Protein AF-A0A7Z0B9A4-F1 (afdb_monomer_lite)

Radius of gyration: 22.72 Å; chains: 1; bounding box: 50×42×69 Å

Organism: NCBI:txid420952

Secondary structure (DSSP, 8-state):
-PPPPHHHHHHHHHHHHHHHHHHHHHHHHHHHHHHHHHHHTT--GGGS---HHHHHHHHHHHHHH-HHHHHHHHHHHHIIIIIHHHHHHH-TT-HHHHHHHHHHHHHHHHHHHHHHHHHHHHHHHHHHHBTTT--SPEEEEEEEGGGPBPS-TT-EEEEE-SSEEEEE--BS-TTS-PPEEEEEGGGEEEEEEE-

Structure (mmCIF, N/CA/C/O backbone):
data_AF-A0A7Z0B9A4-F1
#
_entry.id   AF-A0A7Z0B9A4-F1
#
loop_
_atom_site.group_PDB
_atom_site.id
_atom_site.type_symbol
_atom_site.label_atom_id
_atom_site.label_alt_id
_atom_site.label_comp_id
_atom_site.label_a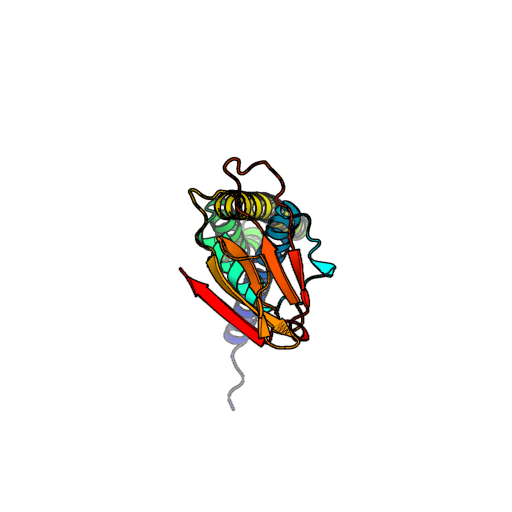sym_id
_atom_site.label_entity_id
_atom_site.label_seq_id
_atom_site.pdbx_PDB_ins_code
_atom_site.Cartn_x
_atom_site.Cartn_y
_atom_site.Cartn_z
_atom_site.occupancy
_atom_site.B_iso_or_equiv
_atom_site.auth_seq_id
_atom_site.auth_comp_id
_atom_site.auth_asym_id
_atom_site.auth_atom_id
_atom_site.pdbx_PDB_model_num
ATOM 1 N N . MET A 1 1 ? -31.401 -30.321 20.125 1.00 52.41 1 MET A N 1
ATOM 2 C CA . MET A 1 1 ? -30.642 -29.095 19.805 1.00 52.41 1 MET A CA 1
ATOM 3 C C . MET A 1 1 ? -30.865 -28.127 20.950 1.00 52.41 1 MET A C 1
ATOM 5 O O . MET A 1 1 ? -31.952 -27.588 21.064 1.00 52.41 1 MET A O 1
ATOM 9 N N . SER A 1 2 ? -29.914 -28.032 21.875 1.00 53.84 2 SER A N 1
ATOM 10 C CA . SER A 1 2 ? -29.968 -27.094 23.000 1.00 53.84 2 SER A CA 1
ATOM 11 C C . SER A 1 2 ? -29.673 -25.685 22.490 1.00 53.84 2 SER A C 1
ATOM 13 O O . SER A 1 2 ? -28.626 -25.475 21.876 1.00 53.84 2 SER A O 1
ATOM 15 N N . GLU A 1 3 ? -30.598 -24.751 22.705 1.00 51.34 3 GLU A N 1
ATOM 16 C CA . GLU A 1 3 ? -30.390 -23.339 22.381 1.00 51.34 3 GLU A CA 1
ATOM 17 C C . GLU A 1 3 ? -29.168 -22.799 23.146 1.00 51.34 3 GLU A C 1
ATOM 19 O O . GLU A 1 3 ? -28.999 -23.114 24.330 1.00 51.34 3 GLU A O 1
ATOM 24 N N . PRO A 1 4 ? -28.282 -22.028 22.491 1.00 58.16 4 PRO A N 1
ATOM 25 C CA . PRO A 1 4 ? -27.137 -21.431 23.164 1.00 58.16 4 PRO A CA 1
ATOM 26 C C . PRO A 1 4 ? -27.625 -20.476 24.256 1.00 58.16 4 PRO A C 1
ATOM 28 O O . PRO A 1 4 ? -28.566 -19.710 24.049 1.00 58.16 4 PRO A O 1
ATOM 31 N N . SER A 1 5 ? -26.977 -20.512 25.421 1.00 68.19 5 SER A N 1
ATOM 32 C CA . SER A 1 5 ? -27.352 -19.644 26.538 1.00 68.19 5 SER A CA 1
ATOM 33 C C . SER A 1 5 ? -27.200 -18.166 26.152 1.00 68.19 5 SER A C 1
ATOM 35 O O . SER A 1 5 ? -26.338 -17.801 25.349 1.00 68.19 5 SER A O 1
ATOM 37 N N . THR A 1 6 ? -28.001 -17.287 26.755 1.00 66.31 6 THR A N 1
ATOM 38 C CA . THR A 1 6 ? -27.939 -15.824 26.559 1.00 66.31 6 THR A CA 1
ATOM 39 C C . THR A 1 6 ? -26.525 -15.252 26.736 1.00 66.31 6 THR A C 1
ATOM 41 O O . THR A 1 6 ? -26.152 -14.294 26.062 1.00 66.31 6 THR A O 1
ATOM 44 N N . ALA A 1 7 ? -25.694 -15.880 27.574 1.00 63.72 7 ALA A N 1
ATOM 45 C CA . ALA A 1 7 ? -24.281 -15.536 27.729 1.00 63.72 7 ALA A CA 1
ATOM 46 C C . ALA A 1 7 ? -23.428 -15.891 26.493 1.00 63.72 7 ALA A C 1
ATOM 48 O O . ALA A 1 7 ? -22.591 -15.092 26.076 1.00 63.72 7 ALA A O 1
ATOM 49 N N . GLN A 1 8 ? -23.651 -17.053 25.870 1.00 67.50 8 GLN A N 1
ATOM 50 C CA . GLN A 1 8 ? -22.947 -17.457 24.645 1.00 67.50 8 GLN A CA 1
ATOM 51 C C . GLN A 1 8 ? -23.328 -16.576 23.448 1.00 67.50 8 GLN A C 1
ATOM 53 O O . GLN A 1 8 ? -22.455 -16.205 22.663 1.00 67.50 8 GLN A O 1
ATOM 58 N N . GLN A 1 9 ? -24.600 -16.181 23.337 1.00 68.56 9 GLN A N 1
ATOM 59 C CA . GLN A 1 9 ? -25.056 -15.242 22.302 1.00 68.56 9 GLN A CA 1
ATOM 60 C C . GLN A 1 9 ? -24.449 -13.837 22.473 1.00 68.56 9 GLN A C 1
ATOM 62 O O . GLN A 1 9 ? -24.060 -13.208 21.486 1.00 68.56 9 GLN A O 1
ATOM 67 N N . GLY A 1 10 ? -24.302 -13.362 23.716 1.00 69.81 10 GLY A N 1
ATOM 68 C CA . GLY A 1 10 ? -23.643 -12.086 24.013 1.00 69.81 10 GLY A CA 1
ATOM 69 C C . GLY A 1 10 ? -22.158 -12.073 23.633 1.00 69.81 10 GLY A C 1
ATOM 70 O O . GLY A 1 10 ? -21.690 -11.126 23.001 1.00 69.81 10 GLY A O 1
ATOM 71 N N . ILE A 1 11 ? -21.427 -13.149 23.943 1.00 72.62 11 ILE A N 1
ATOM 72 C CA . ILE A 1 11 ? -20.001 -13.287 23.596 1.00 72.62 11 ILE A CA 1
ATOM 73 C C . ILE A 1 11 ? -19.806 -13.352 22.077 1.00 72.62 11 ILE A C 1
ATOM 75 O O . ILE A 1 11 ? -18.929 -12.677 21.541 1.00 72.62 11 ILE A O 1
ATOM 79 N N . ALA A 1 12 ? -20.629 -14.135 21.374 1.00 74.44 12 ALA A N 1
ATOM 80 C CA . ALA A 1 12 ? -20.529 -14.276 19.923 1.00 74.44 12 ALA A CA 1
ATOM 81 C C . ALA A 1 12 ? -20.756 -12.940 19.194 1.00 74.44 12 ALA A C 1
ATOM 83 O O . ALA A 1 12 ? -20.034 -12.619 18.251 1.00 74.44 12 ALA A O 1
ATOM 84 N N . THR A 1 13 ? -21.723 -12.143 19.658 1.00 75.12 13 THR A N 1
ATOM 85 C CA . THR A 1 13 ? -22.007 -10.814 19.098 1.00 75.12 13 THR A CA 1
ATOM 86 C C . THR A 1 13 ? -20.837 -9.855 19.321 1.00 75.12 13 THR A C 1
ATOM 88 O O . THR A 1 13 ? -20.361 -9.250 18.363 1.00 75.12 13 THR A O 1
ATOM 91 N N . ALA A 1 14 ? -20.300 -9.791 20.543 1.00 70.56 14 ALA A N 1
ATOM 92 C CA . ALA A 1 14 ? -19.155 -8.936 20.859 1.00 70.56 14 ALA A CA 1
ATOM 93 C C . ALA A 1 14 ? -17.907 -9.304 20.038 1.00 70.56 14 ALA A C 1
ATOM 95 O O . ALA A 1 14 ? -17.220 -8.428 19.516 1.00 70.56 14 ALA A O 1
ATOM 96 N N . LEU A 1 15 ? -17.632 -10.601 19.871 1.00 75.44 15 LEU A N 1
ATOM 97 C CA . LEU A 1 15 ? -16.511 -11.075 19.059 1.00 75.44 15 LEU A CA 1
ATOM 98 C C . LEU A 1 15 ? -16.686 -10.695 17.581 1.00 75.44 15 LEU A C 1
ATOM 100 O O . LEU A 1 15 ? -15.734 -10.266 16.932 1.00 75.44 15 LEU A O 1
ATOM 104 N N . LYS A 1 16 ? -17.907 -10.820 17.047 1.00 81.06 16 LYS A N 1
ATOM 105 C CA . LYS A 1 16 ? -18.227 -10.433 15.668 1.00 81.06 16 LYS A CA 1
ATOM 106 C C . LYS A 1 16 ? -18.021 -8.935 15.439 1.00 81.06 16 LYS A C 1
ATOM 108 O O . LYS A 1 16 ? -17.439 -8.559 14.427 1.00 81.06 16 LYS A O 1
ATOM 113 N N . GLU A 1 17 ? -18.479 -8.091 16.358 1.00 75.94 17 GLU A N 1
ATOM 114 C CA . GLU A 1 17 ? -18.311 -6.634 16.278 1.00 75.94 17 GLU A CA 1
ATOM 115 C C . GLU A 1 17 ? -16.838 -6.225 16.353 1.00 75.94 17 GLU A C 1
ATOM 117 O O . GLU A 1 17 ? -16.387 -5.392 15.567 1.00 75.94 17 GLU A O 1
ATOM 122 N N . GLN A 1 18 ? -16.068 -6.862 17.238 1.00 74.88 18 GLN A N 1
ATOM 123 C CA . GLN A 1 18 ? -14.625 -6.648 17.335 1.00 74.88 18 GLN A CA 1
ATOM 124 C C . GLN A 1 18 ? -13.909 -7.048 16.047 1.00 74.88 18 GLN A C 1
ATOM 126 O O . GLN A 1 18 ? -13.132 -6.255 15.524 1.00 74.88 18 GLN A O 1
ATOM 131 N N . LEU A 1 19 ? -14.199 -8.234 15.503 1.00 81.69 19 LEU A N 1
ATOM 132 C CA . LEU A 1 19 ? -13.636 -8.681 14.228 1.00 81.69 19 LEU A CA 1
ATOM 133 C C . LEU A 1 19 ? -13.991 -7.721 13.092 1.00 81.69 19 LEU A C 1
ATOM 135 O O . LEU A 1 19 ? -13.127 -7.383 12.291 1.00 81.69 19 LEU A O 1
ATOM 139 N N . LEU A 1 20 ? -15.231 -7.232 13.047 1.00 85.06 20 LEU A N 1
ATOM 140 C CA . LEU A 1 20 ? -15.669 -6.289 12.023 1.00 85.06 20 LEU A CA 1
ATOM 141 C C . LEU A 1 20 ? -14.932 -4.950 12.132 1.00 85.06 20 LEU A C 1
ATOM 143 O O . LEU A 1 20 ? -14.454 -4.449 11.114 1.00 85.06 20 LEU A O 1
ATOM 147 N N . LEU A 1 21 ? -14.791 -4.385 13.336 1.00 79.38 21 LEU A N 1
ATOM 148 C CA . LEU A 1 21 ? -14.036 -3.142 13.532 1.00 79.38 21 LEU A CA 1
ATOM 149 C C . LEU A 1 21 ? -12.569 -3.325 13.135 1.00 79.38 21 LEU A C 1
ATOM 151 O O . LEU A 1 21 ? -12.014 -2.504 12.407 1.00 79.38 21 LEU A O 1
ATOM 155 N N . VAL A 1 22 ? -11.962 -4.422 13.582 1.00 79.56 22 VAL A N 1
ATOM 156 C CA . VAL A 1 22 ? -10.586 -4.805 13.263 1.00 79.56 22 VAL A CA 1
ATOM 157 C C . VAL A 1 22 ? -10.377 -4.884 11.756 1.00 79.56 22 VAL A C 1
ATOM 159 O O . VAL A 1 22 ? -9.493 -4.217 11.220 1.00 79.56 22 VAL A O 1
ATOM 162 N N . SER A 1 23 ? -11.211 -5.652 11.056 1.00 85.75 23 SER A N 1
ATOM 163 C CA . SER A 1 23 ? -11.119 -5.802 9.606 1.00 85.75 23 SER A CA 1
ATOM 164 C C . SER A 1 23 ? -11.348 -4.474 8.889 1.00 85.75 23 SER A C 1
ATOM 166 O O . SER A 1 23 ? -10.678 -4.198 7.898 1.00 85.75 23 SER A O 1
ATOM 168 N N . SER A 1 24 ? -12.236 -3.624 9.413 1.00 87.94 24 SER A N 1
ATOM 169 C CA . SER A 1 24 ? -12.510 -2.299 8.848 1.00 87.94 24 SER A CA 1
ATOM 170 C C . SER A 1 24 ? -11.315 -1.356 8.991 1.00 87.94 24 SER A C 1
ATOM 172 O O . SER A 1 24 ? -10.981 -0.661 8.037 1.00 87.94 24 SER A O 1
ATOM 174 N N . LEU A 1 25 ? -10.632 -1.357 10.141 1.00 85.06 25 LEU A N 1
ATOM 175 C CA . LEU A 1 25 ? -9.418 -0.562 10.363 1.00 85.06 25 LEU A CA 1
ATOM 176 C C . LEU A 1 25 ? -8.262 -1.027 9.476 1.00 85.06 25 LEU A C 1
ATOM 178 O O . LEU A 1 25 ? -7.586 -0.193 8.877 1.00 85.06 25 LEU A O 1
ATOM 182 N N . VAL A 1 26 ? -8.062 -2.343 9.359 1.00 89.44 26 VAL A N 1
ATOM 183 C CA . VAL A 1 26 ? -7.057 -2.934 8.460 1.00 89.44 26 VAL A CA 1
ATOM 184 C C . VAL A 1 26 ? -7.334 -2.507 7.021 1.00 89.44 26 VAL A C 1
ATOM 186 O O . VAL A 1 26 ? -6.439 -2.007 6.345 1.00 89.44 26 VAL A O 1
ATOM 189 N N . LEU A 1 27 ? -8.576 -2.661 6.557 1.00 91.62 27 LEU A N 1
ATOM 190 C CA . LEU A 1 27 ? -8.965 -2.291 5.200 1.00 91.62 27 LEU A CA 1
ATOM 191 C C . LEU A 1 27 ? -8.803 -0.786 4.960 1.00 91.62 27 LEU A C 1
ATOM 193 O O . LEU A 1 27 ? -8.266 -0.388 3.932 1.00 91.62 27 LEU A O 1
ATOM 197 N N . PHE A 1 28 ? -9.217 0.046 5.916 1.00 91.00 28 PHE A N 1
ATOM 198 C CA . PHE A 1 28 ? -9.065 1.496 5.844 1.00 91.00 28 PHE A CA 1
ATOM 199 C C . PHE A 1 28 ? -7.593 1.910 5.728 1.00 91.00 28 PHE A C 1
ATOM 201 O O . PHE A 1 28 ? -7.235 2.649 4.811 1.00 91.00 28 PHE A O 1
ATOM 208 N N . ALA A 1 29 ? -6.725 1.382 6.596 1.00 91.25 29 ALA A N 1
ATOM 209 C CA . ALA A 1 29 ? -5.285 1.616 6.514 1.00 91.25 29 ALA A CA 1
ATOM 210 C C . ALA A 1 29 ? -4.714 1.120 5.177 1.00 91.25 29 ALA A C 1
ATOM 212 O O . ALA A 1 29 ? -3.910 1.812 4.554 1.00 91.25 29 ALA A O 1
ATOM 213 N N . GLY A 1 30 ? -5.173 -0.037 4.695 1.00 92.56 30 GLY A N 1
ATOM 214 C CA . GLY A 1 30 ? -4.814 -0.592 3.392 1.00 92.56 30 GLY A CA 1
ATOM 215 C C . GLY A 1 30 ? -5.164 0.336 2.233 1.00 92.56 30 GLY A C 1
ATOM 216 O O . GLY A 1 30 ? -4.313 0.609 1.394 1.00 92.56 30 GLY A O 1
ATOM 217 N N . ILE A 1 31 ? -6.373 0.892 2.206 1.00 93.12 31 ILE A N 1
ATOM 218 C CA . ILE A 1 31 ? -6.805 1.843 1.170 1.00 93.12 31 ILE A CA 1
ATOM 219 C C . ILE A 1 31 ? -5.941 3.107 1.203 1.00 93.12 31 ILE A C 1
ATOM 221 O O . ILE A 1 31 ? -5.386 3.498 0.179 1.00 93.12 31 ILE A O 1
ATOM 225 N N . VAL A 1 32 ? -5.784 3.723 2.377 1.00 94.25 32 VAL A N 1
ATOM 226 C CA . VAL A 1 32 ? -5.061 4.997 2.528 1.00 94.25 32 VAL A CA 1
ATOM 227 C C . VAL A 1 32 ? -3.575 4.842 2.193 1.00 94.25 32 VAL A C 1
ATOM 229 O O . VAL A 1 32 ? -3.011 5.676 1.484 1.00 94.25 32 VAL A O 1
ATOM 232 N N . THR A 1 33 ? -2.940 3.762 2.657 1.00 94.62 33 THR A N 1
ATOM 233 C CA . THR A 1 33 ? -1.536 3.454 2.328 1.00 94.62 33 THR A CA 1
ATOM 234 C C . THR A 1 33 ? -1.356 3.201 0.840 1.00 94.62 33 THR A C 1
ATOM 236 O O . THR A 1 33 ? -0.395 3.693 0.257 1.00 94.62 33 THR A O 1
ATOM 239 N N . THR A 1 34 ? -2.279 2.470 0.212 1.00 93.62 34 THR A N 1
ATOM 240 C CA . THR A 1 34 ? -2.246 2.169 -1.224 1.00 93.62 34 THR A CA 1
ATOM 241 C C . THR A 1 34 ? -2.369 3.444 -2.052 1.00 93.62 34 THR A C 1
ATOM 243 O O . THR A 1 34 ? -1.527 3.692 -2.912 1.00 93.62 34 THR A O 1
ATOM 246 N N . ASP A 1 35 ? -3.364 4.284 -1.768 1.00 94.06 35 ASP A N 1
ATOM 247 C CA . ASP A 1 35 ? -3.569 5.551 -2.479 1.00 94.06 35 ASP A CA 1
ATOM 248 C C . ASP A 1 35 ? -2.369 6.494 -2.315 1.00 94.06 35 ASP A C 1
ATOM 250 O O . ASP A 1 35 ? -1.833 7.028 -3.289 1.00 94.06 35 ASP A O 1
ATOM 254 N N . THR A 1 36 ? -1.860 6.621 -1.088 1.00 94.00 36 THR A N 1
ATOM 255 C CA . THR A 1 36 ? -0.684 7.453 -0.805 1.00 94.00 36 THR A CA 1
ATOM 256 C C . THR A 1 36 ? 0.570 6.925 -1.502 1.00 94.00 36 THR A C 1
ATOM 258 O O . THR A 1 36 ? 1.359 7.702 -2.034 1.00 94.00 36 THR A O 1
ATOM 261 N N . TYR A 1 37 ? 0.752 5.606 -1.534 1.00 94.69 37 TYR A N 1
ATOM 262 C CA . TYR A 1 37 ? 1.891 4.989 -2.200 1.00 94.69 37 TYR A CA 1
ATOM 263 C C . TYR A 1 37 ? 1.862 5.253 -3.704 1.00 94.69 37 TYR A C 1
ATOM 265 O O . TYR A 1 37 ? 2.826 5.776 -4.248 1.00 94.69 37 TYR A O 1
ATOM 273 N N . TYR A 1 38 ? 0.757 4.940 -4.386 1.00 93.19 38 TYR A N 1
ATOM 274 C CA . TYR A 1 38 ? 0.675 5.097 -5.841 1.00 93.19 38 TYR A CA 1
ATOM 275 C C . TYR A 1 38 ? 0.643 6.565 -6.281 1.00 93.19 38 TYR A C 1
ATOM 277 O O . TYR A 1 38 ? 1.205 6.897 -7.328 1.00 93.19 38 TYR A O 1
ATOM 285 N N . SER A 1 39 ? 0.081 7.462 -5.468 1.00 92.31 39 SER A N 1
ATOM 286 C CA . SER A 1 39 ? 0.105 8.901 -5.755 1.00 92.31 39 SER A CA 1
ATOM 287 C C . SER A 1 39 ? 1.513 9.499 -5.723 1.00 92.31 39 SER A C 1
ATOM 289 O O . SER A 1 39 ? 1.772 10.439 -6.475 1.00 92.31 39 SER A O 1
ATOM 291 N N . ALA A 1 40 ? 2.451 8.925 -4.960 1.00 92.88 40 ALA A N 1
ATOM 292 C CA . ALA A 1 40 ? 3.864 9.314 -5.010 1.00 92.88 40 ALA A CA 1
ATOM 293 C C . ALA A 1 40 ? 4.518 9.020 -6.377 1.00 92.88 40 ALA A C 1
ATOM 295 O O . ALA A 1 40 ? 5.451 9.710 -6.778 1.00 92.88 40 ALA A O 1
ATOM 296 N N . PHE A 1 41 ? 3.978 8.056 -7.129 1.00 91.56 41 PHE A N 1
ATOM 297 C CA . PHE A 1 41 ? 4.356 7.760 -8.516 1.00 91.56 41 PHE A CA 1
ATOM 298 C C . PHE A 1 41 ? 3.493 8.515 -9.546 1.00 91.56 41 PHE A C 1
ATOM 300 O O . PHE A 1 41 ? 3.552 8.228 -10.739 1.00 91.56 41 PHE A O 1
ATOM 307 N N . GLY A 1 42 ? 2.639 9.448 -9.108 1.00 88.81 42 GLY A N 1
ATOM 308 C CA . GLY A 1 42 ? 1.709 10.175 -9.979 1.00 88.81 42 GLY A CA 1
ATOM 309 C C . GLY A 1 42 ? 0.524 9.342 -10.485 1.00 88.81 42 GLY A C 1
ATOM 310 O O . GLY A 1 42 ? -0.229 9.806 -11.343 1.00 88.81 42 GLY A O 1
ATOM 311 N N . LEU A 1 43 ? 0.322 8.129 -9.961 1.00 89.00 43 LEU A N 1
ATOM 312 C CA . LEU A 1 43 ? -0.789 7.255 -10.327 1.00 89.00 43 LEU A CA 1
ATOM 313 C C . LEU A 1 43 ? -1.971 7.482 -9.384 1.00 89.00 43 LEU A C 1
ATOM 315 O O . LEU A 1 43 ? -1.810 7.538 -8.167 1.00 89.00 43 LEU A O 1
ATOM 319 N N . ARG A 1 44 ? -3.185 7.577 -9.934 1.00 83.69 44 ARG A N 1
ATOM 320 C CA . ARG A 1 44 ? -4.400 7.610 -9.108 1.00 83.69 44 ARG A CA 1
ATOM 321 C C . ARG A 1 44 ? -4.929 6.200 -8.910 1.00 83.69 44 ARG A C 1
ATOM 323 O O . ARG A 1 44 ? -5.122 5.482 -9.889 1.00 83.69 44 ARG A O 1
ATOM 330 N N . TYR A 1 45 ? -5.250 5.861 -7.665 1.00 70.69 45 TYR A N 1
ATOM 331 C CA . TYR A 1 45 ? -5.764 4.549 -7.277 1.00 70.69 45 TYR A CA 1
ATOM 332 C C . TYR A 1 45 ? -6.963 4.081 -8.119 1.00 70.69 45 TYR A C 1
ATOM 334 O O . TYR A 1 45 ? -7.009 2.930 -8.530 1.00 70.69 45 TYR A O 1
ATOM 342 N N . GLN A 1 46 ? -7.884 4.989 -8.461 1.00 69.88 46 GLN A N 1
ATOM 343 C CA . GLN A 1 46 ? -9.085 4.691 -9.260 1.00 69.88 46 GLN A CA 1
ATOM 344 C C . GLN A 1 46 ? -8.816 4.103 -10.660 1.00 69.88 46 GLN A C 1
ATOM 346 O O . GLN A 1 46 ? -9.744 3.620 -11.300 1.00 69.88 46 GLN A O 1
ATOM 351 N N . PHE A 1 47 ? -7.580 4.190 -11.159 1.00 62.38 47 PHE A N 1
ATOM 352 C CA . PHE A 1 47 ? -7.186 3.659 -12.466 1.00 62.38 47 PHE A CA 1
ATOM 353 C C . PHE A 1 47 ? -6.417 2.342 -12.377 1.00 62.38 47 PHE A C 1
ATOM 355 O O . PHE A 1 47 ? -6.030 1.793 -13.405 1.00 62.38 47 PHE A O 1
ATOM 362 N N . LEU A 1 48 ? -6.169 1.849 -11.166 1.00 71.31 48 LEU A N 1
ATOM 363 C CA . LEU A 1 48 ? -5.444 0.614 -10.938 1.00 71.31 48 LEU A CA 1
ATOM 364 C C . LEU A 1 48 ? -6.469 -0.462 -10.568 1.00 71.31 48 LEU A C 1
ATOM 366 O O . LEU A 1 48 ? -7.144 -0.345 -9.546 1.00 71.31 48 LEU A O 1
ATOM 370 N N . ASP A 1 49 ? -6.586 -1.508 -11.390 1.00 75.62 49 ASP A N 1
ATOM 371 C CA . ASP A 1 49 ? -7.396 -2.698 -11.083 1.00 75.62 49 ASP A CA 1
ATOM 372 C C . ASP A 1 49 ? -6.690 -3.544 -10.007 1.00 75.62 49 ASP A C 1
ATOM 374 O O . ASP A 1 49 ? -6.095 -4.594 -10.264 1.00 75.62 49 ASP A O 1
ATOM 378 N N . ILE A 1 50 ? -6.634 -2.998 -8.790 1.00 80.31 50 ILE A N 1
ATOM 379 C CA . ILE A 1 50 ? -5.955 -3.604 -7.648 1.00 80.31 50 ILE A CA 1
ATOM 380 C C . ILE A 1 50 ? -6.912 -4.576 -6.974 1.00 80.31 50 ILE A C 1
ATOM 382 O O . ILE A 1 50 ? -7.982 -4.204 -6.494 1.00 80.31 50 ILE A O 1
ATOM 386 N N . ALA A 1 51 ? -6.476 -5.828 -6.886 1.00 84.56 51 ALA A N 1
ATOM 387 C CA . ALA A 1 51 ? -7.232 -6.876 -6.227 1.00 84.56 51 ALA A CA 1
ATOM 388 C C . ALA A 1 51 ? -7.429 -6.557 -4.723 1.00 84.56 51 ALA A C 1
ATOM 390 O O . ALA A 1 51 ? -6.483 -6.093 -4.070 1.00 84.56 51 ALA A O 1
ATOM 391 N N . PRO A 1 52 ? -8.614 -6.812 -4.133 1.00 83.88 52 PRO A N 1
ATOM 392 C CA . PRO A 1 52 ? -8.887 -6.526 -2.720 1.00 83.88 52 PRO A CA 1
ATOM 393 C C . PRO A 1 52 ? -7.886 -7.163 -1.744 1.00 83.88 52 PRO A C 1
ATOM 395 O O . PRO A 1 52 ? -7.603 -6.612 -0.679 1.00 83.88 52 PRO A O 1
ATOM 398 N N . GLU A 1 53 ? -7.300 -8.301 -2.111 1.00 87.56 53 GLU A N 1
ATOM 399 C CA . GLU A 1 53 ? -6.278 -9.004 -1.336 1.00 87.56 53 GLU A CA 1
ATOM 400 C C . GLU A 1 53 ? -5.015 -8.152 -1.156 1.00 87.56 53 GLU A C 1
ATOM 402 O O . GLU A 1 53 ? -4.374 -8.210 -0.105 1.00 87.56 53 GLU A O 1
ATOM 407 N N . HIS A 1 54 ? -4.674 -7.316 -2.141 1.00 86.12 54 HIS A N 1
ATOM 408 C CA . HIS A 1 54 ? -3.542 -6.396 -2.050 1.00 86.12 54 HIS A CA 1
ATOM 409 C C . HIS A 1 54 ? -3.799 -5.282 -1.030 1.00 86.12 54 HIS A C 1
ATOM 411 O O . HIS A 1 54 ? -2.895 -4.928 -0.271 1.00 86.12 54 HIS A O 1
ATOM 417 N N . LEU A 1 55 ? -5.034 -4.769 -0.963 1.00 89.00 55 LEU A N 1
ATOM 418 C CA . LEU A 1 55 ? -5.432 -3.778 0.042 1.00 89.00 55 LEU A CA 1
ATOM 419 C C . LEU A 1 55 ? -5.329 -4.359 1.448 1.00 89.00 55 LEU A C 1
ATOM 421 O O . LEU A 1 55 ? -4.776 -3.720 2.340 1.00 89.00 55 LEU A O 1
ATOM 425 N N . LEU A 1 56 ? -5.817 -5.587 1.640 1.00 89.06 56 LEU A N 1
ATOM 426 C CA . LEU A 1 56 ? -5.709 -6.287 2.918 1.00 89.06 56 LEU A CA 1
ATOM 427 C C . LEU A 1 56 ? -4.247 -6.515 3.300 1.00 89.06 56 LEU A C 1
ATOM 429 O O . LEU A 1 56 ? -3.858 -6.206 4.424 1.00 89.06 56 LEU A O 1
ATOM 433 N N . TYR A 1 57 ? -3.426 -6.995 2.364 1.00 89.75 57 TYR A N 1
ATOM 434 C CA . TYR A 1 57 ? -1.997 -7.188 2.593 1.00 89.75 57 TYR A CA 1
ATOM 435 C C . TYR A 1 57 ? -1.305 -5.883 3.006 1.00 89.75 57 TYR A C 1
ATOM 437 O O . TYR A 1 57 ? -0.588 -5.866 4.008 1.00 89.75 57 TYR A O 1
ATOM 445 N N . ARG A 1 58 ? -1.552 -4.776 2.293 1.00 89.00 58 ARG A N 1
ATOM 446 C CA . ARG A 1 58 ? -0.994 -3.463 2.648 1.00 89.00 58 ARG A CA 1
ATOM 447 C C . ARG A 1 58 ? -1.499 -2.956 3.990 1.00 89.00 58 ARG A C 1
ATOM 449 O O . ARG A 1 58 ? -0.706 -2.429 4.759 1.00 89.00 58 ARG A O 1
ATOM 456 N N . GLY A 1 59 ? -2.774 -3.165 4.305 1.00 88.12 59 GLY A N 1
ATOM 457 C CA . GLY A 1 59 ? -3.350 -2.800 5.597 1.00 88.12 59 GLY A CA 1
ATOM 458 C C . GLY A 1 59 ? -2.696 -3.537 6.763 1.00 88.12 59 GLY A C 1
ATOM 459 O O . GLY A 1 59 ? -2.294 -2.914 7.744 1.00 88.12 59 GLY A O 1
ATOM 460 N N . VAL A 1 60 ? -2.529 -4.857 6.638 1.00 89.31 60 VAL A N 1
ATOM 461 C CA . VAL A 1 60 ? -1.844 -5.682 7.646 1.00 89.31 60 VAL A CA 1
ATOM 462 C C . VAL A 1 60 ? -0.379 -5.274 7.773 1.00 89.31 60 VAL A C 1
ATOM 464 O O . VAL A 1 60 ? 0.114 -5.120 8.886 1.00 89.31 60 VAL A O 1
ATOM 467 N N . ARG A 1 61 ? 0.307 -5.046 6.652 1.00 88.62 61 ARG A N 1
ATOM 468 C CA . ARG A 1 61 ? 1.709 -4.622 6.656 1.00 88.62 61 ARG A CA 1
ATOM 469 C C . ARG A 1 61 ? 1.903 -3.240 7.283 1.00 88.62 61 ARG A C 1
ATOM 471 O O . ARG A 1 61 ? 2.815 -3.047 8.071 1.00 88.62 61 ARG A O 1
ATOM 478 N N . ALA A 1 62 ? 1.018 -2.288 7.008 1.00 87.44 62 ALA A N 1
ATOM 479 C CA . ALA A 1 62 ? 1.081 -0.971 7.635 1.00 87.44 62 ALA A CA 1
ATOM 480 C C . ALA A 1 62 ? 0.872 -1.043 9.156 1.00 87.44 62 ALA A C 1
ATOM 482 O O . ALA A 1 62 ? 1.501 -0.299 9.905 1.00 87.44 62 ALA A O 1
ATOM 483 N N . LEU A 1 63 ? 0.029 -1.967 9.629 1.00 85.94 63 LEU A N 1
ATOM 484 C CA . LEU A 1 63 ? -0.139 -2.232 11.060 1.00 85.94 63 LEU A CA 1
ATOM 485 C C . LEU A 1 63 ? 1.118 -2.824 11.707 1.00 85.94 63 LEU A C 1
ATOM 487 O O . LEU A 1 63 ? 1.394 -2.504 12.861 1.00 85.94 63 LEU A O 1
ATOM 491 N N . THR A 1 64 ? 1.865 -3.679 11.001 1.00 85.75 64 THR A N 1
ATOM 492 C CA . THR A 1 64 ? 3.123 -4.240 11.525 1.00 85.75 64 THR A CA 1
ATOM 493 C C . THR A 1 64 ? 4.264 -3.236 11.492 1.00 85.75 64 THR A C 1
ATOM 495 O O . THR A 1 64 ? 5.098 -3.236 12.396 1.00 85.75 64 THR A O 1
ATOM 498 N N . ASP A 1 65 ? 4.289 -2.382 10.472 1.00 85.06 65 ASP A N 1
ATOM 499 C CA . ASP A 1 65 ? 5.402 -1.472 10.217 1.00 85.06 65 ASP A CA 1
ATOM 500 C C . ASP A 1 65 ? 5.242 -0.153 11.006 1.00 85.06 65 ASP A C 1
ATOM 502 O O . ASP A 1 65 ? 6.239 0.471 11.372 1.00 85.06 65 ASP A O 1
ATOM 506 N N . SER A 1 66 ? 4.008 0.220 11.383 1.00 87.25 66 SER A N 1
ATOM 507 C CA . SER A 1 66 ? 3.710 1.444 12.133 1.00 87.25 66 SER A CA 1
ATOM 508 C C . SER A 1 66 ? 3.243 1.193 13.567 1.00 87.25 66 SER A C 1
ATOM 510 O O . SER A 1 66 ? 2.106 0.785 13.829 1.00 87.25 66 SER A O 1
ATOM 512 N N . ILE A 1 67 ? 4.078 1.580 14.535 1.00 85.75 67 ILE A N 1
ATOM 513 C CA . ILE A 1 67 ? 3.732 1.551 15.968 1.00 85.75 67 ILE A CA 1
ATOM 514 C C . ILE A 1 67 ? 2.479 2.396 16.255 1.00 85.75 67 ILE A C 1
ATOM 516 O O . ILE A 1 67 ? 1.667 2.028 17.102 1.00 85.75 67 ILE A O 1
ATOM 520 N N . ALA A 1 68 ? 2.281 3.508 15.541 1.00 81.25 68 ALA A N 1
ATOM 521 C CA . ALA A 1 68 ? 1.113 4.368 15.726 1.00 81.25 68 ALA A CA 1
ATOM 522 C C . ALA A 1 68 ? -0.197 3.661 15.335 1.00 81.25 68 ALA A C 1
ATOM 524 O O . ALA A 1 68 ? -1.178 3.743 16.079 1.00 81.25 68 ALA A O 1
ATOM 525 N N . LEU A 1 69 ? -0.206 2.925 14.214 1.00 81.12 69 LEU A N 1
ATOM 526 C CA . LEU A 1 69 ? -1.352 2.101 13.812 1.00 81.12 69 LEU A CA 1
ATOM 527 C C . LEU A 1 69 ? -1.588 0.966 14.809 1.00 81.12 69 LEU A C 1
ATOM 529 O O . LEU A 1 69 ? -2.732 0.740 15.202 1.00 81.12 69 LEU A O 1
ATOM 533 N N . ALA A 1 70 ? -0.524 0.306 15.272 1.00 83.12 70 ALA A N 1
ATOM 534 C CA . ALA A 1 70 ? -0.631 -0.728 16.295 1.00 83.12 70 ALA A CA 1
ATOM 535 C C . ALA A 1 70 ? -1.252 -0.182 17.595 1.00 83.12 70 ALA A C 1
ATOM 537 O O . ALA A 1 70 ? -2.169 -0.793 18.140 1.00 83.12 70 ALA A O 1
ATOM 538 N N . ILE A 1 71 ? -0.824 0.993 18.070 1.00 83.31 71 ILE A N 1
ATOM 539 C CA . ILE A 1 71 ? -1.398 1.642 19.261 1.00 83.31 71 ILE A CA 1
ATOM 540 C C . ILE A 1 71 ? -2.874 1.979 19.043 1.00 83.31 71 ILE A C 1
ATOM 542 O O . ILE A 1 71 ? -3.697 1.639 19.894 1.00 83.31 71 ILE A O 1
ATOM 546 N N . ALA A 1 72 ? -3.231 2.607 17.917 1.00 81.44 72 ALA A N 1
ATOM 547 C CA . ALA A 1 72 ? -4.627 2.913 17.597 1.00 81.44 72 ALA A CA 1
ATOM 548 C C . ALA A 1 72 ? -5.486 1.636 17.622 1.00 81.44 72 ALA A C 1
ATOM 550 O O . ALA A 1 72 ? -6.569 1.596 18.205 1.00 81.44 72 ALA A O 1
ATOM 551 N N . TYR A 1 73 ? -4.952 0.552 17.074 1.00 79.25 73 TYR A N 1
ATOM 552 C CA . TYR A 1 73 ? -5.601 -0.745 17.053 1.00 79.25 73 TYR A CA 1
ATOM 553 C C . TYR A 1 73 ? -5.776 -1.359 18.455 1.00 79.25 73 TYR A C 1
ATOM 555 O O . TYR A 1 73 ? -6.867 -1.818 18.800 1.00 79.25 73 TYR A O 1
ATOM 563 N N . PHE A 1 74 ? -4.754 -1.307 19.314 1.00 83.19 74 PHE A N 1
ATOM 564 C CA . PHE A 1 74 ? -4.867 -1.765 20.704 1.00 83.19 74 PHE A CA 1
ATOM 565 C C . PHE A 1 74 ? -5.877 -0.947 21.509 1.00 83.19 74 PHE A C 1
ATOM 567 O O . PHE A 1 74 ? -6.659 -1.519 22.269 1.00 83.19 74 PHE A O 1
ATOM 574 N N . VAL A 1 75 ? -5.907 0.375 21.321 1.00 81.88 75 VAL A N 1
ATOM 575 C CA . VAL A 1 75 ? -6.894 1.251 21.965 1.00 81.88 75 VAL A CA 1
ATOM 576 C C . VAL A 1 75 ? -8.308 0.907 21.494 1.00 81.88 75 VAL A C 1
ATOM 578 O O . VAL A 1 75 ? -9.208 0.820 22.326 1.00 81.88 75 VAL A O 1
ATOM 581 N N . ALA A 1 76 ? -8.504 0.633 20.200 1.00 78.69 76 ALA A N 1
ATOM 582 C CA . ALA A 1 76 ? -9.789 0.203 19.650 1.00 78.69 76 ALA A CA 1
ATOM 583 C C . ALA A 1 76 ? -10.285 -1.099 20.303 1.00 78.69 76 ALA A C 1
ATOM 585 O O . ALA A 1 76 ? -11.417 -1.166 20.785 1.00 78.69 76 ALA A O 1
ATOM 586 N N . ILE A 1 77 ? -9.417 -2.114 20.378 1.00 78.25 77 ILE A N 1
ATOM 587 C CA . ILE A 1 77 ? -9.737 -3.400 21.011 1.00 78.25 77 ILE A CA 1
ATOM 588 C C . ILE A 1 77 ? -10.051 -3.208 22.492 1.00 78.25 77 ILE A C 1
ATOM 590 O O . ILE A 1 77 ? -11.051 -3.732 22.975 1.00 78.25 77 ILE A O 1
ATOM 594 N N . PHE A 1 78 ? -9.236 -2.444 23.219 1.00 79.50 78 PHE A N 1
ATOM 595 C CA . PHE A 1 78 ? -9.437 -2.225 24.650 1.00 79.50 78 PHE A CA 1
ATOM 596 C C . PHE A 1 78 ? -10.738 -1.456 24.935 1.00 79.50 78 PHE A C 1
ATOM 598 O O . PHE A 1 78 ? -11.491 -1.808 25.851 1.00 79.50 78 PHE A O 1
ATOM 605 N N . TRP A 1 79 ? -11.051 -0.452 24.111 1.00 78.75 79 TRP A N 1
ATOM 606 C CA . TRP A 1 79 ? -12.293 0.315 24.198 1.00 78.75 79 TRP A CA 1
ATOM 607 C C . TRP A 1 79 ? -13.531 -0.550 23.923 1.00 78.75 79 TRP A C 1
ATOM 609 O O . TRP A 1 79 ? -14.522 -0.449 24.647 1.00 78.75 79 TRP A O 1
ATOM 619 N N . LEU A 1 80 ? -13.470 -1.453 22.942 1.00 70.56 80 LEU A N 1
ATOM 620 C CA . LEU A 1 80 ? -14.569 -2.379 22.657 1.00 70.56 80 LEU A CA 1
ATOM 621 C C . LEU A 1 80 ? -14.696 -3.512 23.685 1.00 70.56 80 LEU A C 1
ATOM 623 O O . LEU A 1 80 ? -15.808 -3.883 24.050 1.00 70.56 80 LEU A O 1
ATOM 627 N N . ALA A 1 81 ? -13.583 -4.083 24.150 1.00 69.12 81 ALA A N 1
ATOM 628 C CA . ALA A 1 81 ? -13.586 -5.239 25.047 1.00 69.12 81 ALA A CA 1
ATOM 629 C C . ALA A 1 81 ? -13.977 -4.875 26.486 1.00 69.12 81 ALA A C 1
ATOM 631 O O . ALA A 1 81 ? -14.680 -5.636 27.150 1.00 69.12 81 ALA A O 1
ATOM 632 N N . GLY A 1 82 ? -13.525 -3.718 26.973 1.00 63.50 82 GLY A N 1
ATOM 633 C CA . GLY A 1 82 ? -13.771 -3.273 28.346 1.00 63.50 82 GLY A CA 1
ATOM 634 C C . GLY A 1 82 ? -14.503 -1.940 28.441 1.00 63.50 82 GLY A C 1
ATOM 635 O O . GLY A 1 82 ? -15.321 -1.757 29.343 1.00 63.50 82 GLY A O 1
ATOM 636 N N . GLY A 1 83 ? -14.244 -1.023 27.507 1.00 60.69 83 GLY A N 1
ATOM 637 C CA . GLY A 1 83 ? -14.696 0.365 27.560 1.00 60.69 83 GLY A CA 1
ATOM 638 C C . GLY A 1 83 ? -16.209 0.506 27.638 1.00 60.69 83 GLY A C 1
ATOM 639 O O . GLY A 1 83 ? -16.681 1.056 28.622 1.00 60.69 83 GLY A O 1
ATOM 640 N N . ALA A 1 84 ? -16.996 -0.028 26.702 1.00 56.91 84 ALA A N 1
ATOM 641 C CA . ALA A 1 84 ? -18.454 0.198 26.658 1.00 56.91 84 ALA A CA 1
ATOM 642 C C . ALA A 1 84 ? -19.233 -0.355 27.876 1.00 56.91 84 ALA A C 1
ATOM 644 O O . ALA A 1 84 ? -20.244 0.214 28.295 1.00 56.91 84 ALA A O 1
ATOM 645 N N . SER A 1 85 ? -18.751 -1.443 28.480 1.00 57.72 85 SER A N 1
ATOM 646 C CA . SER A 1 85 ? -19.405 -2.106 29.619 1.00 57.72 85 SER A CA 1
ATOM 647 C C . SER A 1 85 ? -18.896 -1.593 30.970 1.00 57.72 85 SER A C 1
ATOM 649 O O . SER A 1 85 ? -19.681 -1.415 31.903 1.00 57.72 85 SER A O 1
ATOM 651 N N . ALA A 1 86 ? -17.593 -1.311 31.090 1.00 59.34 86 ALA A N 1
ATOM 652 C CA . ALA A 1 86 ? -17.006 -0.744 32.304 1.00 59.34 86 ALA A CA 1
ATOM 653 C C . ALA A 1 86 ? -17.322 0.752 32.450 1.00 59.34 86 ALA A C 1
ATOM 655 O O . ALA A 1 86 ? -17.573 1.208 33.565 1.00 59.34 86 ALA A O 1
ATOM 656 N N . SER A 1 87 ? -17.392 1.505 31.345 1.00 57.44 87 SER A N 1
ATOM 657 C CA . SER A 1 87 ? -17.791 2.921 31.349 1.00 57.44 87 SER A CA 1
ATOM 658 C C . SER A 1 87 ? -19.215 3.107 31.861 1.00 57.44 87 SER A C 1
ATOM 660 O O . SER A 1 87 ? -19.425 3.981 32.688 1.00 57.44 87 SER A O 1
ATOM 662 N N . LYS A 1 88 ? -20.176 2.237 31.518 1.00 57.84 88 LYS A N 1
ATOM 663 C CA . LYS A 1 88 ? -21.532 2.287 32.105 1.00 57.84 88 LYS A CA 1
ATOM 664 C C . LYS A 1 88 ? -21.541 2.131 33.633 1.00 57.84 88 LYS A C 1
ATOM 666 O O . LYS A 1 88 ? -22.383 2.726 34.295 1.00 57.84 88 LYS A O 1
ATOM 671 N N . ARG A 1 89 ? -20.604 1.361 34.202 1.00 61.66 89 ARG A N 1
ATOM 672 C CA . ARG A 1 89 ? -20.448 1.199 35.662 1.00 61.66 89 ARG A CA 1
ATOM 673 C C . ARG A 1 89 ? -19.706 2.365 36.320 1.00 61.66 89 ARG A C 1
ATOM 675 O O . ARG A 1 89 ? -20.080 2.772 37.413 1.00 61.66 89 ARG A O 1
ATOM 682 N N . LEU A 1 90 ? -18.660 2.881 35.675 1.00 61.22 90 LEU A N 1
ATOM 683 C CA . LEU A 1 90 ? -17.800 3.954 36.197 1.00 61.22 90 LEU A CA 1
ATOM 684 C C . LEU A 1 90 ? -18.411 5.351 36.033 1.00 61.22 90 LEU A C 1
ATOM 686 O O . LEU A 1 90 ? -18.271 6.201 36.906 1.00 61.22 90 LEU A O 1
ATOM 690 N N . LEU A 1 91 ? -19.107 5.589 34.926 1.00 64.06 91 LEU A N 1
ATOM 691 C CA . LEU A 1 91 ? -19.672 6.876 34.532 1.00 64.06 91 LEU A CA 1
ATOM 692 C C . LEU A 1 91 ? -21.183 6.918 34.783 1.00 64.06 91 LEU A C 1
ATOM 694 O O . LEU A 1 91 ? -21.907 7.520 34.004 1.00 64.06 91 LEU A O 1
ATOM 698 N N . GLY A 1 92 ? -21.682 6.323 35.872 1.00 63.00 92 GLY A N 1
ATOM 699 C CA . GLY A 1 92 ? -23.125 6.175 36.140 1.00 63.00 92 GLY A CA 1
ATOM 700 C C . GLY A 1 92 ? -23.972 7.464 36.094 1.00 63.00 92 GLY A C 1
ATOM 701 O O . GLY A 1 92 ? -25.187 7.380 35.975 1.00 63.00 92 GLY A O 1
ATOM 702 N N . ARG A 1 93 ? -23.359 8.659 36.143 1.00 65.81 93 ARG A N 1
ATOM 703 C CA . ARG A 1 93 ? -24.029 9.969 35.946 1.00 65.81 93 ARG A CA 1
ATOM 704 C C . ARG A 1 93 ? -23.941 10.538 34.520 1.00 65.81 93 ARG A C 1
ATOM 706 O O . ARG A 1 93 ? -24.588 11.532 34.229 1.00 65.81 93 ARG A O 1
ATOM 713 N N . TRP A 1 94 ? -23.126 9.939 33.662 1.00 65.38 94 TRP A N 1
ATOM 714 C CA . TRP A 1 94 ? -22.810 10.365 32.295 1.00 65.38 94 TRP A CA 1
ATOM 715 C C . TRP A 1 94 ? -23.158 9.274 31.281 1.00 65.38 94 TRP A C 1
ATOM 717 O O . TRP A 1 94 ? -22.571 9.215 30.205 1.00 65.38 94 TRP A O 1
ATOM 727 N N . GLN A 1 95 ? -24.084 8.383 31.630 1.00 67.94 95 GLN A N 1
ATOM 728 C CA . GLN A 1 95 ? -24.446 7.238 30.801 1.00 67.94 95 GLN A CA 1
ATOM 729 C C . GLN A 1 95 ? -24.921 7.675 29.402 1.00 67.94 95 GLN A C 1
ATOM 731 O O . GLN A 1 95 ? -24.561 7.034 28.419 1.00 67.94 95 GLN A O 1
ATOM 736 N N . ASP A 1 96 ? -25.591 8.829 29.318 1.00 71.62 96 ASP A N 1
ATOM 737 C CA . ASP A 1 96 ? -26.028 9.466 28.067 1.00 71.62 96 ASP A CA 1
ATOM 738 C C . ASP A 1 96 ? -24.860 10.001 27.214 1.00 71.62 96 ASP A C 1
ATOM 740 O O . ASP A 1 96 ? -24.968 10.129 25.998 1.00 71.62 96 ASP A O 1
ATOM 744 N N . TRP A 1 97 ? -23.707 10.276 27.830 1.00 75.62 97 TRP A N 1
ATOM 745 C CA . TRP A 1 97 ? -22.503 10.760 27.147 1.00 75.62 97 TRP A CA 1
ATOM 746 C C . TRP A 1 97 ? -21.567 9.632 26.710 1.00 75.62 97 TRP A C 1
ATOM 748 O O . TRP A 1 97 ? -20.681 9.874 25.896 1.00 75.62 97 TRP A O 1
ATOM 758 N N . VAL A 1 98 ? -21.741 8.404 27.214 1.00 75.69 98 VAL A N 1
ATOM 759 C CA . VAL A 1 98 ? -20.889 7.251 26.854 1.00 75.69 98 VAL A CA 1
ATOM 760 C C . VAL A 1 98 ? -20.927 6.987 25.350 1.00 75.69 98 VAL A C 1
ATOM 762 O O . VAL A 1 98 ? -19.898 6.669 24.750 1.00 75.69 98 VAL A O 1
ATOM 765 N N . GLU A 1 99 ? -22.095 7.156 24.733 1.00 74.31 99 GLU A N 1
ATOM 766 C CA . GLU A 1 99 ? -22.253 7.010 23.289 1.00 74.31 99 GLU A CA 1
ATOM 767 C C . GLU A 1 99 ? -21.475 8.099 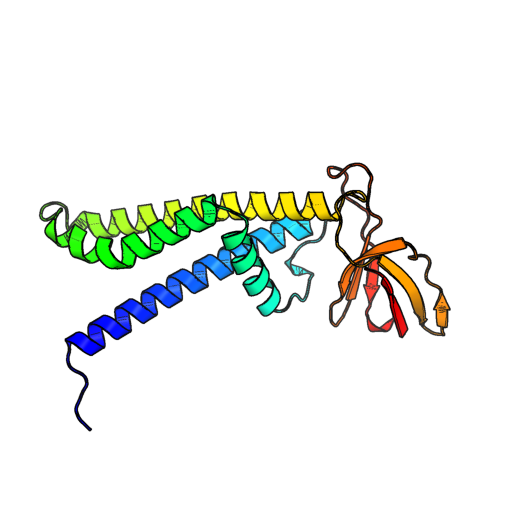22.534 1.00 74.31 99 GLU A C 1
ATOM 769 O O . GLU A 1 99 ? -20.671 7.783 21.657 1.00 74.31 99 GLU A O 1
ATOM 774 N N . LEU A 1 100 ? -21.599 9.368 22.945 1.00 81.81 100 LEU A N 1
ATOM 775 C CA . LEU A 1 100 ? -20.833 10.468 22.352 1.00 81.81 100 LEU A CA 1
ATOM 776 C C . LEU A 1 100 ? -19.318 10.274 22.517 1.00 81.81 100 LEU A C 1
ATOM 778 O O . LEU A 1 100 ? -18.565 10.455 21.563 1.00 81.81 100 LEU A O 1
ATOM 782 N N . ILE A 1 101 ? -18.861 9.875 23.707 1.00 81.44 101 ILE A N 1
ATOM 783 C CA . ILE A 1 101 ? -17.444 9.597 23.978 1.00 81.44 101 ILE A CA 1
ATOM 784 C C . ILE A 1 101 ? -16.956 8.455 23.084 1.00 81.44 101 ILE A C 1
ATOM 786 O O . ILE A 1 101 ? -15.861 8.541 22.537 1.00 81.44 101 ILE A O 1
ATOM 790 N N . THR A 1 102 ? -17.769 7.418 22.882 1.00 79.75 102 THR A N 1
ATOM 791 C CA . THR A 1 102 ? -17.430 6.312 21.979 1.00 79.75 102 THR A CA 1
ATOM 792 C C . THR A 1 102 ? -17.240 6.804 20.549 1.00 79.75 102 THR A C 1
ATOM 794 O O . THR A 1 102 ? -16.226 6.476 19.937 1.00 79.75 102 THR A O 1
ATOM 797 N N . TYR A 1 103 ? -18.138 7.647 20.031 1.00 81.50 103 TYR A N 1
ATOM 798 C CA . TYR A 1 103 ? -17.955 8.247 18.707 1.00 81.50 103 TYR A CA 1
ATOM 799 C C . TYR A 1 103 ? -16.695 9.111 18.627 1.00 81.50 103 TYR A C 1
ATOM 801 O O . TYR A 1 103 ? -15.945 8.992 17.663 1.00 81.50 103 TYR A O 1
ATOM 809 N N . LEU A 1 104 ? -16.411 9.931 19.643 1.00 85.69 104 LEU A N 1
ATOM 810 C CA . LEU A 1 104 ? -15.195 10.749 19.680 1.00 85.69 104 LEU A CA 1
ATOM 811 C C . LEU A 1 104 ? -13.923 9.894 19.688 1.00 85.69 104 LEU A C 1
ATOM 813 O O . LEU A 1 104 ? -12.974 10.205 18.970 1.00 85.69 104 LEU A O 1
ATOM 817 N N . VAL A 1 105 ? -13.912 8.798 20.452 1.00 84.69 105 VAL A N 1
ATOM 818 C CA . VAL A 1 105 ? -12.801 7.838 20.467 1.00 84.69 105 VAL A CA 1
ATOM 819 C C . VAL A 1 105 ? -12.637 7.198 19.090 1.00 84.69 105 VAL A C 1
ATOM 821 O O . VAL A 1 105 ? -11.526 7.179 18.569 1.00 84.69 105 VAL A O 1
ATOM 824 N N . LEU A 1 106 ? -13.720 6.734 18.462 1.00 83.06 106 LEU A N 1
ATOM 825 C CA . LEU A 1 106 ? -13.667 6.133 17.126 1.00 83.06 106 LEU A CA 1
ATOM 826 C C . LEU A 1 106 ? -13.180 7.123 16.058 1.00 83.06 106 LEU A C 1
ATOM 828 O O . LEU A 1 106 ? -12.349 6.760 15.228 1.00 83.06 106 LEU A O 1
ATOM 832 N N . VAL A 1 107 ? -13.634 8.378 16.100 1.00 86.94 107 VAL A N 1
ATOM 833 C CA . VAL A 1 107 ? -13.161 9.442 15.200 1.00 86.94 107 VAL A CA 1
ATOM 834 C C . VAL A 1 107 ? -11.682 9.740 15.434 1.00 86.94 107 VAL A C 1
ATOM 836 O O . VAL A 1 107 ? -10.921 9.858 14.471 1.00 86.94 107 VAL A O 1
ATOM 839 N N . GLY A 1 108 ? -11.249 9.819 16.694 1.00 87.50 108 GLY A N 1
ATOM 840 C CA . GLY A 1 108 ? -9.842 9.996 17.048 1.00 87.50 108 GLY A CA 1
ATOM 841 C C . GLY A 1 108 ? -8.977 8.859 16.506 1.00 87.50 108 GLY A C 1
ATOM 842 O O . GLY A 1 108 ? -7.979 9.110 15.836 1.00 87.50 108 GLY A O 1
ATOM 843 N N . LEU A 1 109 ? -9.414 7.614 16.701 1.00 85.94 109 LEU A N 1
ATOM 844 C CA . LEU A 1 109 ? -8.750 6.418 16.186 1.00 85.94 109 LEU A CA 1
ATOM 845 C C . LEU A 1 109 ? -8.655 6.413 14.661 1.00 85.94 109 LEU A C 1
ATOM 847 O O . LEU A 1 109 ? -7.574 6.174 14.126 1.00 85.94 109 LEU A O 1
ATOM 851 N N . ALA A 1 110 ? -9.750 6.718 13.964 1.00 87.12 110 ALA A N 1
ATOM 852 C CA . ALA A 1 110 ? -9.765 6.811 12.508 1.00 87.12 110 ALA A CA 1
ATOM 853 C C . ALA A 1 110 ? -8.808 7.903 12.004 1.00 87.12 110 ALA A C 1
ATOM 855 O O . ALA A 1 110 ? -8.065 7.684 11.051 1.00 87.12 110 ALA A O 1
ATOM 856 N N . THR A 1 111 ? -8.770 9.052 12.681 1.00 90.06 111 THR A N 1
ATOM 857 C CA . THR A 1 111 ? -7.877 10.170 12.344 1.00 90.06 111 THR A CA 1
ATOM 858 C C . THR A 1 111 ? -6.410 9.790 12.535 1.00 90.06 111 THR A C 1
ATOM 860 O O . THR A 1 111 ? -5.589 10.008 11.645 1.00 90.06 111 THR A O 1
ATOM 863 N N . THR A 1 112 ? -6.063 9.174 13.668 1.00 89.12 112 THR A N 1
ATOM 864 C CA . THR A 1 112 ? -4.702 8.681 13.920 1.00 89.12 112 THR A CA 1
ATOM 865 C C . THR A 1 112 ? -4.304 7.619 12.902 1.00 89.12 112 THR A C 1
ATOM 867 O O . THR A 1 112 ? -3.218 7.707 12.329 1.00 89.12 112 THR A O 1
ATOM 870 N N . ALA A 1 113 ? -5.186 6.653 12.632 1.00 88.56 113 ALA A N 1
ATOM 871 C CA . ALA A 1 113 ? -4.942 5.608 11.647 1.00 88.56 113 ALA A CA 1
ATOM 872 C C . ALA A 1 113 ? -4.724 6.191 10.245 1.00 88.56 113 ALA A C 1
ATOM 874 O O . ALA A 1 113 ? -3.812 5.762 9.548 1.00 88.56 113 ALA A O 1
ATOM 875 N N . TYR A 1 114 ? -5.495 7.209 9.859 1.00 92.44 114 TYR A N 1
ATOM 876 C CA . TYR A 1 114 ? -5.357 7.895 8.577 1.00 92.44 114 TYR A CA 1
ATOM 877 C C . TYR A 1 114 ? -3.974 8.534 8.402 1.00 92.44 114 TYR A C 1
ATOM 879 O O . TYR A 1 114 ? -3.280 8.254 7.426 1.00 92.44 114 TYR A O 1
ATOM 887 N N . PHE A 1 115 ? -3.532 9.360 9.355 1.00 93.81 115 PHE A N 1
ATOM 888 C CA . PHE A 1 115 ? -2.232 10.030 9.242 1.00 93.81 115 PHE A CA 1
ATOM 889 C C . PHE A 1 115 ? -1.055 9.057 9.320 1.00 93.81 115 PHE A C 1
ATOM 891 O O . PHE A 1 115 ? -0.075 9.226 8.594 1.00 93.81 115 PHE A O 1
ATOM 898 N N . ALA A 1 116 ? -1.157 8.023 10.155 1.00 92.06 116 ALA A N 1
ATOM 899 C CA . ALA A 1 116 ? -0.142 6.980 10.226 1.00 92.06 116 ALA A CA 1
ATOM 900 C C . ALA A 1 116 ? -0.064 6.178 8.914 1.00 92.06 116 ALA A C 1
ATOM 902 O O . ALA A 1 116 ? 1.025 5.971 8.386 1.00 92.06 116 ALA A O 1
ATOM 903 N N . ALA A 1 117 ? -1.211 5.819 8.331 1.00 93.75 117 ALA A N 1
ATOM 904 C CA . ALA A 1 117 ? -1.302 5.156 7.032 1.00 93.75 117 ALA A CA 1
ATOM 905 C C . ALA A 1 117 ? -0.691 5.995 5.891 1.00 93.75 117 ALA A C 1
ATOM 907 O O . ALA A 1 117 ? 0.015 5.452 5.041 1.00 93.75 117 ALA A O 1
ATOM 908 N N . ILE A 1 118 ? -0.899 7.318 5.889 1.00 94.94 118 ILE A N 1
ATOM 909 C CA . ILE A 1 118 ? -0.218 8.230 4.951 1.00 94.94 118 ILE A CA 1
ATOM 910 C C . ILE A 1 118 ? 1.299 8.159 5.135 1.00 94.94 118 ILE A C 1
ATOM 912 O O . ILE A 1 118 ? 2.034 8.063 4.152 1.00 94.94 118 ILE A O 1
ATOM 916 N N . GLY A 1 119 ? 1.773 8.225 6.382 1.00 93.69 119 GLY A N 1
ATOM 917 C CA . GLY A 1 119 ? 3.198 8.158 6.700 1.00 93.69 119 GLY A CA 1
ATOM 918 C C . GLY A 1 119 ? 3.850 6.896 6.138 1.00 93.69 119 GLY A C 1
ATOM 919 O O . GLY A 1 119 ? 4.835 6.992 5.410 1.00 93.69 119 GLY A O 1
ATOM 920 N N . GLU A 1 120 ? 3.249 5.734 6.391 1.00 93.94 120 GLU A N 1
ATOM 921 C CA . GLU A 1 120 ? 3.749 4.456 5.872 1.00 93.94 120 GLU A CA 1
ATOM 922 C C . GLU A 1 120 ? 3.711 4.384 4.344 1.00 93.94 120 GLU A C 1
ATOM 924 O O . GLU A 1 120 ? 4.690 3.972 3.722 1.00 93.94 120 GLU A O 1
ATOM 929 N N . GLY A 1 121 ? 2.615 4.828 3.718 1.00 93.25 121 GLY A N 1
ATOM 930 C CA . GLY A 1 121 ? 2.499 4.846 2.259 1.00 93.25 121 GLY A CA 1
ATOM 931 C C . GLY A 1 121 ? 3.601 5.680 1.597 1.00 93.25 121 GLY A C 1
ATOM 932 O O . GLY A 1 121 ? 4.202 5.236 0.618 1.00 93.25 121 GLY A O 1
ATOM 933 N N . ARG A 1 122 ? 3.918 6.852 2.168 1.00 94.06 122 ARG A N 1
ATOM 934 C CA . ARG A 1 122 ? 5.015 7.718 1.699 1.00 94.06 122 ARG A CA 1
ATOM 935 C C . ARG A 1 122 ? 6.37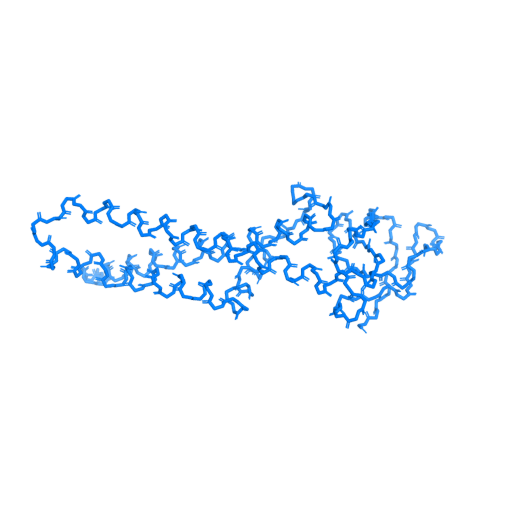9 7.085 1.912 1.00 94.06 122 ARG A C 1
ATOM 937 O O . ARG A 1 122 ? 7.149 7.009 0.964 1.00 94.06 122 ARG A O 1
ATOM 944 N N . LEU A 1 123 ? 6.657 6.592 3.117 1.00 93.62 123 LEU A N 1
ATOM 945 C CA . LEU A 1 123 ? 7.937 5.955 3.438 1.00 93.62 123 LEU A CA 1
ATOM 946 C C . LEU A 1 123 ? 8.211 4.754 2.532 1.00 93.62 123 LEU A C 1
ATOM 948 O O . LEU A 1 123 ? 9.338 4.553 2.081 1.00 93.62 123 LEU A O 1
ATOM 952 N N . GLN A 1 124 ? 7.185 3.952 2.247 1.00 93.44 124 GLN A N 1
ATOM 953 C CA . GLN A 1 124 ? 7.316 2.824 1.336 1.00 93.44 124 GLN A CA 1
ATOM 954 C C . GLN A 1 124 ? 7.585 3.290 -0.099 1.00 93.44 124 GLN A C 1
ATOM 956 O O . GLN A 1 124 ? 8.463 2.736 -0.757 1.00 93.44 124 GLN A O 1
ATOM 961 N N . ALA A 1 125 ? 6.880 4.320 -0.575 1.00 94.50 125 ALA A N 1
ATOM 962 C CA . ALA A 1 125 ? 7.113 4.869 -1.906 1.00 94.50 125 ALA A CA 1
ATOM 963 C C . ALA A 1 125 ? 8.520 5.463 -2.045 1.00 94.50 125 ALA A C 1
ATOM 965 O O . ALA A 1 125 ? 9.210 5.155 -3.007 1.00 94.50 125 ALA A O 1
ATOM 966 N N . GLU A 1 126 ? 8.987 6.237 -1.065 1.00 94.25 126 GLU A N 1
ATOM 967 C CA . GLU A 1 126 ? 10.341 6.809 -1.047 1.00 94.25 126 GLU A CA 1
ATOM 968 C C . GLU A 1 126 ? 11.419 5.721 -1.129 1.00 94.25 126 GLU A C 1
ATOM 970 O O . GLU A 1 126 ? 12.390 5.851 -1.883 1.00 94.25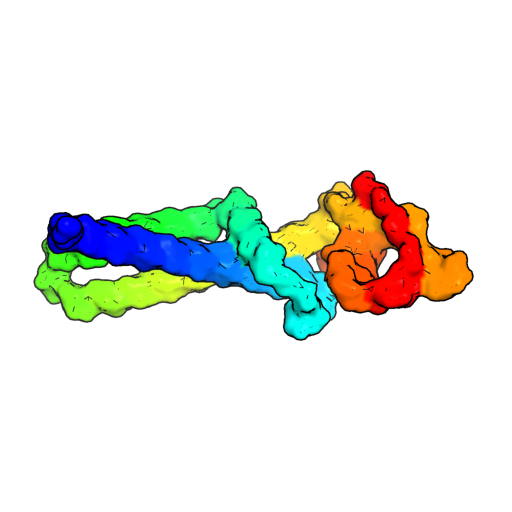 126 GLU A O 1
ATOM 975 N N . ARG A 1 127 ? 11.229 4.614 -0.395 1.00 93.69 127 ARG A N 1
ATOM 976 C CA . ARG A 1 127 ? 12.134 3.459 -0.457 1.00 93.69 127 ARG A CA 1
ATOM 977 C C . ARG A 1 127 ? 12.149 2.820 -1.840 1.00 93.69 127 ARG A C 1
ATOM 979 O O . ARG A 1 127 ? 13.224 2.461 -2.310 1.00 93.69 127 ARG A O 1
ATOM 986 N N . ASP A 1 128 ? 10.994 2.690 -2.480 1.00 94.69 128 ASP A N 1
ATOM 987 C CA . ASP A 1 128 ? 10.873 2.037 -3.782 1.00 94.69 128 ASP A CA 1
ATOM 988 C C . ASP A 1 128 ? 11.304 2.936 -4.951 1.00 94.69 128 ASP A C 1
ATOM 990 O O . ASP A 1 128 ? 11.838 2.424 -5.935 1.00 94.69 128 ASP A O 1
ATOM 994 N N . ILE A 1 129 ? 11.133 4.258 -4.843 1.00 94.19 129 ILE A N 1
ATOM 995 C CA . ILE A 1 129 ? 11.605 5.244 -5.828 1.00 94.19 129 ILE A CA 1
ATOM 996 C C . ILE A 1 129 ? 13.135 5.259 -5.878 1.00 94.19 129 ILE A C 1
ATOM 998 O O . ILE A 1 129 ? 13.724 5.324 -6.960 1.00 94.19 129 ILE A O 1
ATOM 1002 N N . SER A 1 130 ? 13.784 5.187 -4.715 1.00 93.75 130 SER A N 1
ATOM 1003 C CA . SER A 1 130 ? 15.237 5.282 -4.611 1.00 93.75 130 SER A CA 1
ATOM 1004 C C . SER A 1 130 ? 15.941 4.009 -5.075 1.00 93.75 130 SER A C 1
ATOM 1006 O O . SER A 1 130 ? 15.713 2.914 -4.558 1.00 93.75 130 SER A O 1
ATOM 1008 N N . ILE A 1 131 ? 16.904 4.163 -5.986 1.00 91.38 131 ILE A N 1
ATOM 1009 C CA . ILE A 1 131 ? 17.738 3.057 -6.479 1.00 91.38 131 ILE A CA 1
ATOM 1010 C C . ILE A 1 131 ? 18.525 2.348 -5.366 1.00 91.38 131 ILE A C 1
ATOM 1012 O O . ILE A 1 131 ? 18.841 1.170 -5.500 1.00 91.38 131 ILE A O 1
ATOM 1016 N N . ALA A 1 132 ? 18.834 3.046 -4.269 1.00 90.56 132 ALA A N 1
ATOM 1017 C CA . ALA A 1 132 ? 19.633 2.508 -3.169 1.00 90.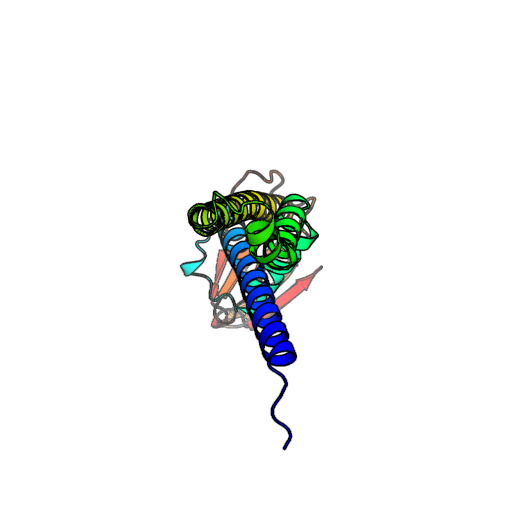56 132 ALA A CA 1
ATOM 1018 C C . ALA A 1 132 ? 18.834 1.603 -2.218 1.00 90.56 132 ALA A C 1
ATOM 1020 O O . ALA A 1 132 ? 19.423 0.791 -1.508 1.00 90.56 132 ALA A O 1
ATOM 1021 N N . THR A 1 133 ? 17.510 1.763 -2.171 1.00 92.12 133 THR A N 1
ATOM 1022 C CA . THR A 1 133 ? 16.643 1.101 -1.182 1.00 92.12 133 THR A CA 1
ATOM 1023 C C . THR A 1 133 ? 15.539 0.260 -1.800 1.00 92.12 133 THR A C 1
ATOM 1025 O O . THR A 1 133 ? 14.916 -0.526 -1.086 1.00 92.12 133 THR A O 1
ATOM 1028 N N . THR A 1 134 ? 15.282 0.419 -3.099 1.00 91.94 134 THR A N 1
ATOM 1029 C CA . THR A 1 134 ? 14.195 -0.277 -3.779 1.00 91.94 134 THR A CA 1
ATOM 1030 C C . THR A 1 134 ? 14.408 -1.784 -3.754 1.00 91.94 134 THR A C 1
ATOM 1032 O O . THR A 1 134 ? 15.498 -2.289 -4.023 1.00 91.94 134 THR A O 1
ATOM 1035 N N . THR A 1 135 ? 13.342 -2.506 -3.422 1.00 91.75 135 THR A N 1
ATOM 1036 C CA . THR A 1 135 ? 13.316 -3.980 -3.428 1.00 91.75 135 THR A CA 1
ATOM 1037 C C . THR A 1 135 ? 12.424 -4.527 -4.538 1.00 91.75 135 THR A C 1
ATOM 1039 O O . THR A 1 135 ? 12.160 -5.728 -4.599 1.00 91.75 135 THR A O 1
ATOM 1042 N N . LEU A 1 136 ? 11.934 -3.643 -5.412 1.00 94.00 136 LEU A N 1
ATOM 1043 C CA . LEU A 1 136 ? 11.075 -4.019 -6.522 1.00 94.00 136 LEU A CA 1
ATOM 1044 C C . LEU A 1 136 ? 11.867 -4.792 -7.584 1.00 94.00 136 LEU A C 1
ATOM 1046 O O . LEU A 1 136 ? 13.032 -4.463 -7.825 1.00 94.00 136 LEU A O 1
ATOM 1050 N N . PRO A 1 137 ? 11.248 -5.770 -8.266 1.00 95.06 137 PRO A N 1
ATOM 1051 C CA . PRO A 1 137 ? 11.916 -6.513 -9.324 1.00 95.06 137 PRO A CA 1
ATOM 1052 C C . PRO A 1 137 ? 12.412 -5.594 -10.444 1.00 95.06 137 PRO A C 1
ATOM 1054 O O . PRO A 1 137 ? 11.722 -4.644 -10.830 1.00 95.06 137 PRO A O 1
ATOM 1057 N N . THR A 1 138 ? 13.594 -5.892 -10.974 1.00 95.81 138 THR A N 1
ATOM 1058 C CA . THR A 1 138 ? 14.168 -5.197 -12.133 1.00 95.81 138 THR A CA 1
ATOM 1059 C C . THR A 1 138 ? 13.796 -5.933 -13.409 1.00 95.81 138 THR A C 1
ATOM 1061 O O . THR A 1 138 ? 13.851 -7.157 -13.448 1.00 95.81 138 THR A O 1
ATOM 1064 N N . VAL A 1 139 ? 13.454 -5.201 -14.463 1.00 95.12 139 VAL A N 1
ATOM 1065 C CA . VAL A 1 139 ? 13.259 -5.754 -15.805 1.00 95.12 139 VAL A CA 1
ATOM 1066 C C . VAL A 1 139 ? 14.621 -6.116 -16.399 1.00 95.12 139 VAL A C 1
ATOM 1068 O O . VAL A 1 139 ? 15.449 -5.230 -16.622 1.00 95.12 139 VAL A O 1
ATOM 1071 N N . GLU A 1 140 ? 14.853 -7.402 -16.653 1.00 93.94 140 GLU A N 1
ATOM 1072 C CA . GLU A 1 140 ? 16.028 -7.883 -17.396 1.00 93.94 140 GLU A CA 1
ATOM 1073 C C . GLU A 1 140 ? 15.747 -7.918 -18.893 1.00 93.94 140 GLU A C 1
ATOM 1075 O O . GLU A 1 140 ? 16.570 -7.487 -19.694 1.00 93.94 140 GLU A O 1
ATOM 1080 N N . GLU A 1 141 ? 14.553 -8.382 -19.256 1.00 90.94 141 GLU A N 1
ATOM 1081 C CA . GLU A 1 141 ? 14.117 -8.514 -20.637 1.00 90.94 141 GLU A CA 1
ATOM 1082 C C . GLU A 1 141 ? 12.611 -8.280 -20.718 1.00 90.94 141 GLU A C 1
ATOM 1084 O O . GLU A 1 141 ? 11.843 -8.696 -19.844 1.00 90.94 141 GLU A O 1
ATOM 1089 N N . ILE A 1 142 ? 12.182 -7.598 -21.775 1.00 91.56 142 ILE A N 1
ATOM 1090 C CA . ILE A 1 142 ? 10.768 -7.409 -22.066 1.00 91.56 142 ILE A CA 1
ATOM 1091 C C . ILE A 1 142 ? 10.547 -7.390 -23.579 1.00 91.56 142 ILE A C 1
ATOM 1093 O O . ILE A 1 142 ? 11.167 -6.608 -24.304 1.00 91.56 142 ILE A O 1
ATOM 1097 N N . LYS A 1 143 ? 9.640 -8.248 -24.049 1.00 91.06 143 LYS A N 1
ATOM 1098 C CA . LYS A 1 143 ? 9.268 -8.352 -25.462 1.00 91.06 143 LYS A CA 1
ATOM 1099 C C . LYS A 1 143 ? 7.821 -7.941 -25.666 1.00 91.06 143 LYS A C 1
ATOM 1101 O O . LYS A 1 143 ? 6.924 -8.413 -24.963 1.00 91.06 143 LYS A O 1
ATOM 1106 N N . GLY A 1 144 ? 7.619 -7.052 -26.630 1.00 88.31 144 GLY A N 1
ATOM 1107 C CA . GLY A 1 144 ? 6.313 -6.601 -27.073 1.00 88.31 144 GLY A CA 1
ATOM 1108 C C . GLY A 1 144 ? 5.690 -7.519 -28.128 1.00 88.31 144 GLY A C 1
ATOM 1109 O O . GLY A 1 144 ? 6.195 -8.607 -28.412 1.00 88.31 144 GLY A O 1
ATOM 1110 N N . GLU A 1 145 ? 4.609 -7.052 -28.753 1.00 83.75 145 GLU A N 1
ATOM 1111 C CA . GLU A 1 145 ? 3.992 -7.732 -29.895 1.00 83.75 145 GLU A CA 1
ATOM 1112 C C . GLU A 1 145 ? 5.039 -8.008 -30.995 1.00 83.75 145 GLU A C 1
ATOM 1114 O O . GLU A 1 145 ? 5.818 -7.126 -31.369 1.00 83.75 145 GLU A O 1
ATOM 1119 N N . LYS A 1 146 ? 5.033 -9.233 -31.539 1.00 81.31 146 LYS A N 1
ATOM 1120 C CA . LYS A 1 146 ? 5.967 -9.705 -32.586 1.00 81.31 146 LYS A CA 1
ATOM 1121 C C . LYS A 1 146 ? 7.431 -9.807 -32.134 1.00 81.31 146 LYS A C 1
ATOM 1123 O O . LYS A 1 146 ? 8.329 -9.620 -32.952 1.00 81.31 146 LYS A O 1
ATOM 1128 N N . ASP A 1 147 ? 7.658 -10.102 -30.854 1.00 78.81 147 ASP A N 1
ATOM 1129 C CA . ASP A 1 147 ? 8.983 -10.328 -30.256 1.00 78.81 147 ASP A CA 1
ATOM 1130 C C . ASP A 1 147 ? 9.934 -9.120 -30.358 1.00 78.81 147 ASP A C 1
ATOM 1132 O O . ASP A 1 147 ? 11.157 -9.262 -30.345 1.00 78.81 147 ASP A O 1
ATOM 1136 N N . VAL A 1 148 ? 9.376 -7.908 -30.448 1.00 84.19 148 VAL A N 1
ATOM 1137 C CA . VAL A 1 148 ? 10.161 -6.669 -30.464 1.00 84.19 148 VAL A CA 1
ATOM 1138 C C . VAL A 1 148 ? 10.613 -6.336 -29.045 1.00 84.19 148 VAL A C 1
ATOM 1140 O O . VAL A 1 1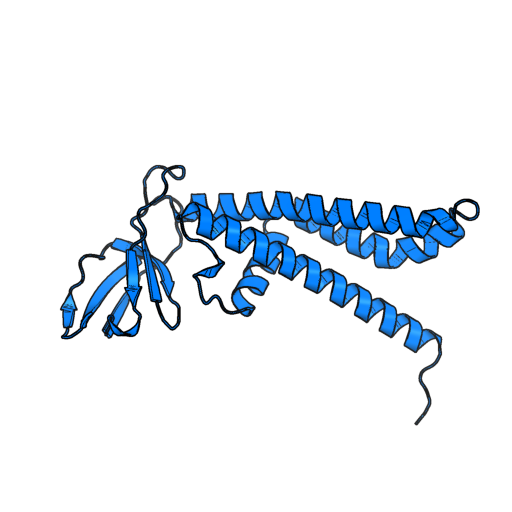48 ? 9.783 -6.154 -28.156 1.00 84.19 148 VAL A O 1
ATOM 1143 N N . GLU A 1 149 ? 11.922 -6.212 -28.829 1.00 85.94 149 GLU A N 1
ATOM 1144 C CA . GLU A 1 149 ? 12.470 -5.775 -27.541 1.00 85.94 149 GLU A CA 1
ATOM 1145 C C . GLU A 1 149 ? 11.998 -4.356 -27.193 1.00 85.94 149 GLU A C 1
ATOM 1147 O O . GLU A 1 149 ? 12.125 -3.421 -27.991 1.00 85.94 149 GLU A O 1
ATOM 1152 N N . LEU A 1 150 ? 11.458 -4.185 -25.984 1.00 88.38 150 LEU A N 1
ATOM 1153 C CA . LEU A 1 150 ? 11.053 -2.877 -25.476 1.00 88.38 150 LEU A CA 1
ATOM 1154 C C . LEU A 1 150 ? 12.185 -2.249 -24.640 1.00 88.38 150 LEU A C 1
ATOM 1156 O O . LEU A 1 150 ? 12.869 -2.952 -23.893 1.00 88.38 150 LEU A O 1
ATOM 1160 N N . PRO A 1 151 ? 12.387 -0.919 -24.698 1.00 90.19 151 PRO A N 1
ATOM 1161 C CA . PRO A 1 151 ? 13.548 -0.250 -24.106 1.00 90.19 151 PRO A CA 1
ATOM 1162 C C . PRO A 1 151 ? 13.396 -0.003 -22.591 1.00 90.19 151 PRO A C 1
ATOM 1164 O O . PRO A 1 151 ? 13.626 1.108 -22.113 1.00 90.19 151 PRO A O 1
ATOM 1167 N N . PHE A 1 152 ? 12.996 -1.020 -21.823 1.00 93.00 152 PHE A N 1
ATOM 1168 C CA . PHE A 1 152 ? 12.744 -0.910 -20.378 1.00 93.00 152 PHE A CA 1
ATOM 1169 C C . PHE A 1 152 ? 13.672 -1.764 -19.510 1.00 93.00 152 PHE A C 1
ATOM 1171 O O . PHE A 1 152 ? 13.433 -1.922 -18.315 1.00 93.00 152 PHE A O 1
ATOM 1178 N N . VAL A 1 153 ? 14.758 -2.287 -20.076 1.00 92.12 153 VAL A N 1
ATOM 1179 C CA . VAL A 1 153 ? 15.790 -2.989 -19.302 1.00 92.12 153 VAL A CA 1
ATOM 1180 C C . VAL A 1 153 ? 16.346 -2.065 -18.208 1.00 92.12 153 VAL A C 1
ATOM 1182 O O . VAL A 1 153 ? 16.667 -0.900 -18.454 1.00 92.12 153 VAL A O 1
ATOM 1185 N N . GLY A 1 154 ? 16.428 -2.571 -16.976 1.00 91.25 154 GLY A N 1
ATOM 1186 C CA . GLY A 1 154 ? 16.855 -1.815 -15.794 1.00 91.25 154 GLY A CA 1
ATOM 1187 C C . GLY A 1 154 ? 15.751 -1.003 -15.103 1.00 91.25 154 GLY A C 1
ATOM 1188 O O . GLY A 1 154 ? 16.015 -0.378 -14.073 1.00 91.25 154 GLY A O 1
ATOM 1189 N N . TYR A 1 155 ? 14.522 -0.999 -15.629 1.00 95.44 155 TYR A N 1
ATOM 1190 C CA . TYR A 1 155 ? 13.373 -0.385 -14.958 1.00 95.44 155 TYR A CA 1
ATOM 1191 C C . TYR A 1 155 ? 12.882 -1.279 -13.817 1.00 95.44 155 TYR A C 1
ATOM 1193 O O . TYR A 1 155 ? 13.077 -2.493 -13.828 1.00 95.44 155 TYR A O 1
ATOM 1201 N N . ARG A 1 156 ? 12.225 -0.682 -12.823 1.00 95.75 156 ARG A N 1
ATOM 1202 C CA . ARG A 1 156 ? 11.583 -1.394 -11.715 1.00 95.75 156 ARG A CA 1
ATOM 1203 C C . ARG A 1 156 ? 10.110 -1.610 -12.024 1.00 95.75 156 ARG A C 1
ATOM 1205 O O . ARG A 1 156 ? 9.430 -0.690 -12.483 1.00 95.75 156 ARG A O 1
ATOM 1212 N N . VAL A 1 157 ? 9.612 -2.814 -11.755 1.00 94.44 157 VAL A N 1
ATOM 1213 C CA . VAL A 1 157 ? 8.188 -3.134 -11.905 1.00 94.44 157 VAL A CA 1
ATOM 1214 C C . VAL A 1 157 ? 7.436 -2.675 -10.664 1.00 94.44 157 VAL A C 1
ATOM 1216 O O . VAL A 1 157 ? 7.637 -3.203 -9.573 1.00 94.44 157 VAL A O 1
ATOM 1219 N N . LEU A 1 158 ? 6.551 -1.699 -10.846 1.00 92.44 158 LEU A N 1
ATOM 1220 C CA . LEU A 1 158 ? 5.710 -1.143 -9.787 1.00 92.44 158 LEU A CA 1
ATOM 1221 C C . LEU A 1 158 ? 4.424 -1.952 -9.598 1.00 92.44 158 LEU A C 1
ATOM 1223 O O . LEU A 1 158 ? 3.968 -2.172 -8.477 1.00 92.44 158 LEU A O 1
ATOM 1227 N N . LEU A 1 159 ? 3.818 -2.373 -10.708 1.00 90.75 159 LEU A N 1
ATOM 1228 C CA . LEU A 1 159 ? 2.592 -3.161 -10.724 1.00 90.75 159 LEU A CA 1
ATOM 1229 C C . LEU A 1 159 ? 2.562 -4.024 -11.986 1.00 90.75 159 LEU A C 1
ATOM 1231 O O . LEU A 1 159 ? 2.760 -3.518 -13.085 1.00 90.75 159 LEU A O 1
ATOM 1235 N N . ALA A 1 160 ? 2.257 -5.309 -11.831 1.00 89.44 160 ALA A N 1
ATOM 1236 C CA . ALA A 1 160 ? 1.937 -6.209 -12.934 1.00 89.44 160 ALA A CA 1
ATOM 1237 C C . ALA A 1 160 ? 0.521 -6.748 -12.704 1.00 89.44 160 ALA A C 1
ATOM 1239 O O . ALA A 1 160 ? 0.324 -7.727 -11.984 1.00 89.44 160 ALA A O 1
ATOM 1240 N N . GLY A 1 161 ? -0.464 -6.025 -13.234 1.00 85.19 161 GLY A N 1
ATOM 1241 C CA . GLY A 1 161 ? -1.878 -6.378 -13.160 1.00 85.19 161 GLY A CA 1
ATOM 1242 C C . GLY A 1 161 ? -2.315 -7.264 -14.325 1.00 85.19 161 GLY A C 1
ATOM 1243 O O . GLY A 1 161 ? -1.509 -7.660 -15.169 1.00 85.19 161 GLY A O 1
ATOM 1244 N N . LYS A 1 162 ? -3.619 -7.560 -14.378 1.00 85.00 162 LYS A N 1
ATOM 1245 C CA . LYS A 1 162 ? -4.219 -8.330 -15.478 1.00 85.00 162 LYS A CA 1
ATOM 1246 C C . LYS A 1 162 ? -4.189 -7.569 -16.800 1.00 85.00 162 LYS A C 1
ATOM 1248 O O . LYS A 1 162 ? -3.852 -8.167 -17.810 1.00 85.00 162 LYS A O 1
ATOM 1253 N N . ASP A 1 163 ? -4.457 -6.266 -16.758 1.00 87.31 163 ASP A N 1
ATOM 1254 C CA . ASP A 1 163 ? -4.633 -5.456 -17.971 1.00 87.31 163 ASP A CA 1
ATOM 1255 C C . ASP A 1 163 ? -3.439 -4.543 -18.265 1.00 87.31 163 ASP A C 1
ATOM 1257 O O . ASP A 1 163 ? -3.293 -4.034 -19.377 1.00 87.31 163 ASP A O 1
ATOM 1261 N N . MET A 1 164 ? -2.563 -4.321 -17.281 1.00 90.38 164 MET A N 1
ATOM 1262 C CA . MET A 1 164 ? -1.456 -3.378 -17.409 1.00 90.38 164 MET A CA 1
ATOM 1263 C C . MET A 1 164 ? -0.213 -3.780 -16.624 1.00 90.38 164 MET A C 1
ATOM 1265 O O . MET A 1 164 ? -0.286 -4.407 -15.566 1.00 90.38 164 MET A O 1
ATOM 1269 N N . ILE A 1 165 ? 0.934 -3.328 -17.120 1.00 91.12 165 ILE A N 1
ATOM 1270 C CA . ILE A 1 165 ? 2.222 -3.381 -16.436 1.00 91.12 165 ILE A CA 1
ATOM 1271 C C . ILE A 1 165 ? 2.713 -1.946 -16.278 1.00 91.12 165 ILE A C 1
ATOM 1273 O O . ILE A 1 165 ? 2.931 -1.248 -17.267 1.00 91.12 165 ILE A O 1
ATOM 1277 N N . ALA A 1 166 ? 2.871 -1.505 -15.033 1.00 92.56 166 ALA A N 1
ATOM 1278 C CA . ALA A 1 166 ? 3.451 -0.217 -14.690 1.00 92.56 166 ALA A CA 1
ATOM 1279 C C . ALA A 1 166 ? 4.900 -0.407 -14.239 1.00 92.56 166 ALA A C 1
ATOM 1281 O O . ALA A 1 166 ? 5.194 -1.207 -13.345 1.00 92.56 166 ALA A O 1
ATOM 1282 N N . MET A 1 167 ? 5.801 0.359 -14.837 1.00 94.75 167 MET A N 1
ATOM 1283 C CA . MET A 1 167 ? 7.230 0.324 -14.551 1.00 94.75 167 MET A CA 1
ATOM 1284 C C . MET A 1 167 ? 7.807 1.731 -14.528 1.00 94.75 167 MET A C 1
ATOM 1286 O O . MET A 1 167 ? 7.291 2.637 -15.178 1.00 94.75 167 MET A O 1
ATOM 1290 N N . PHE A 1 168 ? 8.888 1.930 -13.792 1.00 95.69 168 PHE A N 1
ATOM 1291 C CA . PHE A 1 168 ? 9.537 3.232 -13.688 1.00 95.69 168 PHE A CA 1
ATOM 1292 C C . PHE A 1 168 ? 11.044 3.072 -13.573 1.00 95.69 168 PHE A C 1
ATOM 1294 O O . PHE A 1 168 ? 11.555 2.020 -13.182 1.00 95.69 168 PHE A O 1
ATOM 1301 N N . LYS A 1 169 ? 11.767 4.136 -13.909 1.00 94.56 169 LYS A N 1
ATOM 1302 C CA . LYS A 1 169 ? 13.202 4.195 -13.666 1.00 94.56 169 LYS A CA 1
ATOM 1303 C C . LYS A 1 169 ? 13.434 4.715 -12.244 1.00 94.56 169 LYS A C 1
ATOM 1305 O O . LYS A 1 169 ? 12.977 5.822 -11.954 1.00 94.56 169 LYS A O 1
ATOM 1310 N N . PRO A 1 170 ? 14.113 3.960 -11.363 1.00 92.31 170 PRO A N 1
ATOM 1311 C CA . PRO A 1 170 ? 14.400 4.437 -10.018 1.00 92.31 170 PRO A CA 1
ATOM 1312 C C . PRO A 1 170 ? 15.366 5.623 -10.078 1.00 92.31 170 PRO A C 1
ATOM 1314 O O . PRO A 1 170 ? 16.218 5.707 -10.970 1.00 92.31 170 PRO A O 1
ATOM 1317 N N . THR A 1 171 ? 15.239 6.541 -9.129 1.00 91.25 171 THR A N 1
ATOM 1318 C CA . THR A 1 171 ? 16.017 7.783 -9.075 1.00 91.25 171 THR A CA 1
ATOM 1319 C C . THR A 1 171 ? 17.026 7.727 -7.926 1.00 91.25 171 THR A C 1
ATOM 1321 O O . THR A 1 171 ? 16.932 6.902 -7.017 1.00 91.25 171 THR A O 1
ATOM 1324 N N . ALA A 1 172 ? 18.036 8.600 -7.953 1.00 89.44 172 ALA A N 1
ATOM 1325 C CA . ALA A 1 172 ? 18.931 8.776 -6.804 1.00 89.44 172 ALA A CA 1
ATOM 1326 C C . ALA A 1 172 ? 18.280 9.609 -5.684 1.00 89.44 172 ALA A C 1
ATOM 1328 O O . ALA A 1 172 ? 18.734 9.577 -4.542 1.00 89.44 172 ALA A O 1
ATOM 1329 N N . ASN A 1 173 ? 17.229 10.364 -6.012 1.00 87.81 173 ASN A N 1
ATOM 1330 C CA . ASN A 1 173 ? 16.522 11.242 -5.096 1.00 87.81 173 ASN A CA 1
ATOM 1331 C C . ASN A 1 173 ? 15.077 10.761 -4.906 1.00 87.81 173 ASN A C 1
ATOM 1333 O O . ASN A 1 173 ? 14.238 10.956 -5.781 1.00 87.81 173 ASN A O 1
ATOM 1337 N N . ALA A 1 174 ? 14.779 10.216 -3.725 1.00 83.62 174 ALA A N 1
ATOM 1338 C CA . ALA A 1 174 ? 13.459 9.690 -3.364 1.00 83.62 174 ALA A CA 1
ATOM 1339 C C . ALA A 1 174 ? 12.316 10.724 -3.413 1.00 83.62 174 ALA A C 1
ATOM 1341 O O . ALA A 1 174 ? 11.150 10.344 -3.399 1.00 83.62 174 ALA A O 1
ATOM 1342 N N . THR A 1 175 ? 12.637 12.022 -3.457 1.00 83.94 175 THR A N 1
ATOM 1343 C CA . THR A 1 175 ? 11.640 13.104 -3.542 1.00 83.94 175 THR A CA 1
ATOM 1344 C C . THR A 1 175 ? 11.239 13.457 -4.975 1.00 83.94 175 THR A C 1
ATOM 1346 O O . THR A 1 175 ? 10.281 14.201 -5.179 1.00 83.94 175 THR A O 1
ATOM 1349 N N . GLU A 1 176 ? 11.957 12.942 -5.975 1.00 87.44 176 GLU A N 1
ATOM 1350 C CA . GLU A 1 176 ? 11.618 13.132 -7.383 1.00 87.44 176 GLU A CA 1
ATOM 1351 C C . GLU A 1 176 ? 10.500 12.169 -7.790 1.00 87.44 176 GLU A C 1
ATOM 1353 O O . GLU A 1 176 ? 10.612 10.963 -7.582 1.00 87.44 176 GLU A O 1
ATOM 1358 N N . VAL A 1 177 ? 9.433 12.697 -8.395 1.00 88.06 177 VAL A N 1
ATOM 1359 C CA . VAL A 1 177 ? 8.347 11.872 -8.941 1.00 88.06 177 VAL A CA 1
ATOM 1360 C C . VAL A 1 177 ? 8.868 11.174 -10.201 1.00 88.06 177 VAL A C 1
ATOM 1362 O O . VAL A 1 177 ? 9.135 11.859 -11.194 1.00 88.06 177 VAL A O 1
ATOM 1365 N N . PRO A 1 178 ? 9.035 9.839 -10.201 1.00 91.31 178 PRO A N 1
ATOM 1366 C CA . PRO A 1 178 ? 9.593 9.148 -11.351 1.00 91.31 178 PRO A CA 1
ATOM 1367 C C . PRO A 1 178 ? 8.580 9.101 -12.497 1.00 91.31 178 PRO A C 1
ATOM 1369 O O . PRO A 1 178 ? 7.367 9.033 -12.290 1.00 91.31 178 PRO A O 1
ATOM 1372 N N . PHE A 1 179 ? 9.082 9.072 -13.731 1.00 90.81 179 PHE A N 1
ATOM 1373 C CA . PHE A 1 179 ? 8.227 8.842 -14.889 1.00 90.81 179 PHE A CA 1
ATOM 1374 C C . PHE A 1 179 ? 7.821 7.363 -14.959 1.00 90.81 179 PHE A C 1
ATOM 1376 O O . PHE A 1 179 ? 8.676 6.477 -15.075 1.00 90.81 179 PHE A O 1
ATOM 1383 N N . VAL A 1 180 ? 6.514 7.104 -14.888 1.00 93.19 180 VAL A N 1
ATOM 1384 C CA . VAL A 1 180 ? 5.942 5.756 -14.969 1.00 93.19 180 VAL A CA 1
ATOM 1385 C C . VAL A 1 180 ? 5.516 5.459 -16.402 1.00 93.19 180 VAL A C 1
ATOM 1387 O O . VAL A 1 180 ? 4.689 6.164 -16.980 1.00 93.19 180 VAL A O 1
ATOM 1390 N N . HIS A 1 181 ? 6.036 4.370 -16.955 1.00 92.44 181 HIS A N 1
ATOM 1391 C CA . HIS A 1 181 ? 5.554 3.789 -18.198 1.00 92.44 181 HIS A CA 1
ATOM 1392 C C . HIS A 1 181 ? 4.482 2.751 -17.894 1.00 92.44 181 HIS A C 1
ATOM 1394 O O . HIS A 1 181 ? 4.677 1.870 -17.055 1.00 92.44 181 HIS A O 1
ATOM 1400 N N . ILE A 1 182 ? 3.359 2.856 -18.597 1.00 91.00 182 ILE A N 1
ATOM 1401 C CA . ILE A 1 182 ? 2.254 1.907 -18.514 1.00 91.00 182 ILE A CA 1
ATOM 1402 C C . ILE A 1 182 ? 2.137 1.220 -19.867 1.00 91.00 182 ILE A C 1
ATOM 1404 O O . ILE A 1 182 ? 1.924 1.878 -20.884 1.00 91.00 182 ILE A O 1
ATOM 1408 N N . LEU A 1 183 ? 2.273 -0.099 -19.860 1.00 90.94 183 LEU A N 1
ATOM 1409 C CA . LEU A 1 183 ? 2.030 -0.957 -21.013 1.00 90.94 183 LEU A CA 1
ATOM 1410 C C . LEU A 1 183 ? 0.734 -1.723 -20.787 1.00 90.94 183 LEU A C 1
ATOM 1412 O O . LEU A 1 183 ? 0.445 -2.107 -19.650 1.00 90.94 183 LEU A O 1
ATOM 1416 N N . LYS A 1 184 ? -0.030 -1.980 -21.850 1.00 90.75 184 LYS A N 1
ATOM 1417 C CA . LYS A 1 184 ? -1.113 -2.961 -21.762 1.00 90.75 184 LYS A CA 1
ATOM 1418 C C . LYS A 1 184 ? -0.500 -4.344 -21.632 1.00 90.75 184 LYS A C 1
ATOM 1420 O O . LYS A 1 184 ? 0.528 -4.629 -22.243 1.00 90.75 184 LYS A O 1
ATOM 1425 N N . ARG A 1 185 ? -1.125 -5.207 -20.837 1.00 88.44 185 ARG A N 1
ATOM 1426 C CA . ARG A 1 185 ? -0.626 -6.568 -20.631 1.00 88.44 185 ARG A CA 1
ATOM 1427 C C . ARG A 1 185 ? -0.606 -7.363 -21.937 1.00 88.44 185 ARG A C 1
ATOM 1429 O O . ARG A 1 185 ? 0.360 -8.078 -22.164 1.00 88.44 185 ARG A O 1
ATOM 1436 N N . ASP A 1 186 ? -1.614 -7.171 -22.784 1.00 89.62 186 ASP A N 1
ATOM 1437 C CA . ASP A 1 186 ? -1.739 -7.845 -24.083 1.00 89.62 186 ASP A CA 1
ATOM 1438 C C . ASP A 1 186 ? -0.615 -7.480 -25.063 1.00 89.62 186 ASP A C 1
ATOM 1440 O O . ASP A 1 186 ? -0.269 -8.279 -25.929 1.00 89.62 186 ASP A O 1
ATOM 1444 N N . ASP A 1 187 ? -0.004 -6.304 -24.893 1.00 88.69 187 ASP A N 1
ATOM 1445 C CA . ASP A 1 187 ? 1.097 -5.844 -25.740 1.00 88.69 187 ASP A CA 1
ATOM 1446 C C . ASP A 1 187 ? 2.446 -6.457 -25.315 1.00 88.69 187 ASP A C 1
ATOM 1448 O O . ASP A 1 187 ? 3.449 -6.214 -25.981 1.00 88.69 187 ASP A O 1
ATOM 1452 N N . VAL A 1 188 ? 2.503 -7.220 -24.210 1.00 89.06 188 VAL A N 1
ATOM 1453 C CA . VAL A 1 188 ? 3.731 -7.797 -23.636 1.00 89.06 188 VAL A CA 1
ATOM 1454 C C . VAL A 1 188 ? 3.672 -9.323 -23.676 1.00 89.06 188 VAL A C 1
ATOM 1456 O O . VAL A 1 188 ? 2.953 -9.955 -22.904 1.00 89.06 188 VAL A O 1
ATOM 1459 N N . HIS A 1 189 ? 4.486 -9.919 -24.545 1.00 87.44 189 HIS A N 1
ATOM 1460 C CA . HIS A 1 189 ? 4.571 -11.369 -24.730 1.00 87.44 189 HIS A CA 1
ATOM 1461 C C . HIS A 1 189 ? 5.453 -12.043 -23.675 1.00 87.44 189 HIS A C 1
ATOM 1463 O O . HIS A 1 189 ? 5.117 -13.112 -23.164 1.00 87.44 189 HIS A O 1
ATOM 1469 N N . GLU A 1 190 ? 6.573 -11.410 -23.327 1.00 89.00 190 GLU A N 1
ATOM 1470 C CA . GLU A 1 190 ? 7.554 -11.955 -22.392 1.00 89.00 190 GLU A CA 1
ATOM 1471 C C . GLU A 1 190 ? 8.062 -10.857 -21.456 1.00 89.00 190 GLU A C 1
ATOM 1473 O O . GLU A 1 190 ? 8.316 -9.728 -21.880 1.00 89.00 190 GLU A O 1
ATOM 1478 N N . LEU A 1 191 ? 8.189 -11.191 -20.170 1.00 90.75 191 LEU A N 1
ATOM 1479 C CA . LEU A 1 191 ? 8.739 -10.317 -19.138 1.00 90.75 191 LEU A CA 1
ATOM 1480 C C . LEU A 1 191 ? 9.623 -11.146 -18.204 1.00 90.75 191 LEU A C 1
ATOM 1482 O O . LEU A 1 191 ? 9.112 -11.972 -17.444 1.00 90.75 191 LEU A O 1
ATOM 1486 N N . VAL A 1 192 ? 10.928 -10.891 -18.243 1.00 91.56 192 VAL A N 1
ATOM 1487 C CA . VAL A 1 192 ? 11.929 -11.528 -17.382 1.00 91.56 192 VAL A CA 1
ATOM 1488 C C . VAL A 1 192 ? 12.360 -10.537 -16.308 1.00 91.56 192 VAL A C 1
ATOM 1490 O O . VAL A 1 192 ? 12.680 -9.381 -16.599 1.00 91.56 192 VAL A O 1
ATOM 1493 N N . LEU A 1 193 ? 12.328 -10.986 -15.051 1.00 93.62 193 LEU A N 1
ATOM 1494 C CA . LEU A 1 193 ? 12.565 -10.146 -13.880 1.00 93.62 193 LEU A CA 1
ATOM 1495 C C . LEU A 1 193 ? 13.714 -10.679 -13.022 1.00 93.62 193 LEU A C 1
ATOM 1497 O O . LEU A 1 193 ? 13.702 -11.842 -12.620 1.00 93.62 193 LEU A O 1
ATOM 1501 N N . ALA A 1 194 ? 14.617 -9.780 -12.637 1.00 90.25 194 ALA A N 1
ATOM 1502 C CA . ALA A 1 194 ? 15.592 -9.982 -11.572 1.00 90.25 194 ALA A CA 1
ATOM 1503 C C . ALA A 1 194 ? 15.060 -9.482 -10.227 1.00 90.25 194 ALA A C 1
ATOM 1505 O O . ALA A 1 194 ? 14.250 -8.552 -10.168 1.00 90.25 194 ALA A O 1
ATOM 1506 N N . ARG A 1 195 ? 15.561 -10.074 -9.139 1.00 75.44 195 ARG A N 1
ATOM 1507 C CA . ARG A 1 195 ? 15.402 -9.534 -7.782 1.00 75.44 195 ARG A CA 1
ATOM 1508 C C . ARG A 1 195 ? 16.503 -8.532 -7.468 1.00 75.44 195 ARG A C 1
ATOM 1510 O O . ARG A 1 195 ? 17.676 -8.881 -7.707 1.00 75.44 195 ARG A O 1
#

pLDDT: mean 83.97, std 10.64, range [51.34, 95.81]

Sequence (195 aa):
MSEPSTAQQGIATALKEQLLLVSSLVLFAGIVTTDTYYSAFGLRYQFLDIAPEHLLYRGVRALTDSIALAIAYFVAIFWLAGGASASKRLLGRWQDWVELITYLVLVGLATTAYFAAIGEGRLQAERDISIATTTLPTVEEIKGEKDVELPFVGYRVLLAGKDMIAMFKPTANATEVPFVHILKRDDVHELVLAR

Foldseek 3Di:
DDDDDPVVVVVVVLVVVLVVVLQVLLLLLLVLLVQLQVVLLVDGPVPDPDDSVSSNVNSVVLCVVFPQLVVLSVLSNCCSVCVLPVCCVVVVVCNVCSVVVVVVSVVVSSVSSNVSSSVNSLVLNLQCLAPVRRPAWFWCWWAFPPRHTDPRGRWGFPDDDPFWTKTFHRDNGSNDNTHIDIDTPNRTPDTDIDD